Protein AF-A0A9R0JPE9-F1 (afdb_monomer_lite)

Secondary structure (DSSP, 8-state):
----------S-------------S--SEEEESTT--HHHHHHHHHHHHHHHB-TT--STT----BBPPTTSSP-EEEEEEE-TTS-EEEEEEETTT--EEEEEEEETTTTEEEEEE-TTS-HHHHHHS-TT--SGGGEEEPSS-SSHHHHHHHH--GGGS-BSHHHHHHHHHHHTTS---HHHHHHHHHHHIIIIIIHHHBHHHHHHHHHTTTS-BPPPHHHHHHHHHHHHHHHHHHT-BTTEEEEEEEEE-TTS-EEEEEEHHHHGGGBS-BPP--S---SHHHHHHHHHHHHHTTSS-----SHHHHHHHHHT-S-------SS---EEETTEEE-------

Foldseek 3Di:
DDDDDDDDDPPDPVPDPPPPLVDFPPAPEEDALAPDALVSLVVRLLVLLVVFFDCPDDFLPDPAGAGDACPDPPQWHWYWYAADVRWIKIWIAGSQQRQTQWIWAAAPVRPAIAIEGEPPHDPVCLVPHGVRNVDPVSSHYQPFHSDPVGLCVQQPDQLPQFAESVSQNVLSVVPHRDDDDNRSVSSNSSNCCQSHVLVSFWVQSSVQCNVQHVHGGRDAQQSVQCVVCQQVLLVQRRPDDNQFGPPWDFTADRNRDTDTHGGNVVCSNTGNYHHDPDPPPDPCVVVVVVVVVVVVVPPDDDDDDDPVVVVCVVPVDDDDDDDDDPDDDWDDDPPDTDDDDDDDD

pLDDT: mean 79.8, std 25.74, range [25.11, 98.81]

Sequence (345 aa):
MEGKIVEAFVVVALSIMVILDPSLAASDLSLNVASATTATYSKVLTDMRNNLQDPKLKYGNTNIPVMAAPSKTPKYLLVDLKASDGGTITVAFSKTDLYVQGYLDKFNNGKDFRAHFFPDALSDAKKTLFPEAKVAANRIEMKYKSSYGDIEKKAGDRSKLGLGVQPLNKLINKVYGKPLDVKTEAQLMLLVIQMLAEATRFKYIEGMILQKFSTFYNPDPKTIELEKSWQKITKGIKSSIKGVIKPELVLVDDKGKPWKVSKVDQVVPVMGLLKYEGSSSSITSKFYKVLMNVFKVNNGNVKCSSSCEELRIAAGIPELEVAKLEHQKLIQIRGTTITIGRFLY

Organism: Spinacia oleracea (NCBI:txid3562)

Structure (mmCIF, N/CA/C/O backbone):
data_AF-A0A9R0JPE9-F1
#
_entry.id   AF-A0A9R0JPE9-F1
#
loop_
_atom_site.group_PDB
_atom_site.id
_atom_site.type_symbol
_atom_site.label_atom_id
_atom_site.label_alt_id
_atom_site.label_comp_id
_atom_site.label_asym_id
_atom_site.label_entity_id
_atom_site.label_seq_id
_atom_site.pdbx_PDB_ins_code
_atom_site.Cartn_x
_atom_site.Cartn_y
_atom_site.Cartn_z
_atom_site.occupancy
_atom_site.B_iso_or_equiv
_atom_site.auth_seq_id
_atom_site.auth_comp_id
_atom_site.auth_asym_id
_atom_site.auth_atom_id
_atom_site.pdbx_PDB_model_num
ATOM 1 N N . MET A 1 1 ? 14.780 -66.748 -40.529 1.00 39.53 1 MET A N 1
ATOM 2 C CA . MET A 1 1 ? 15.801 -66.363 -39.536 1.00 39.53 1 MET A CA 1
ATOM 3 C C . MET A 1 1 ? 15.740 -64.856 -39.383 1.00 39.53 1 MET A C 1
ATOM 5 O O . MET A 1 1 ? 15.707 -64.203 -40.413 1.00 39.53 1 MET A O 1
ATOM 9 N N . GLU A 1 2 ? 15.683 -64.400 -38.123 1.00 38.62 2 GLU A N 1
ATOM 10 C CA . GLU A 1 2 ? 15.848 -63.012 -37.625 1.00 38.62 2 GLU A CA 1
ATOM 11 C C . GLU A 1 2 ? 14.709 -62.035 -38.009 1.00 38.62 2 GLU A C 1
ATOM 13 O O . GLU A 1 2 ? 14.475 -61.785 -39.179 1.00 38.62 2 GLU A O 1
ATOM 18 N N . GLY A 1 3 ? 13.842 -61.518 -37.118 1.00 38.03 3 GLY A N 1
ATOM 19 C CA . GLY A 1 3 ? 14.020 -61.014 -35.739 1.00 38.03 3 GLY A CA 1
ATOM 20 C C . GLY A 1 3 ? 14.346 -59.509 -35.806 1.00 38.03 3 GLY A C 1
ATOM 21 O O . GLY A 1 3 ? 15.243 -59.155 -36.547 1.00 38.03 3 GLY A O 1
ATOM 22 N N . LYS A 1 4 ? 13.736 -58.526 -35.131 1.00 43.16 4 LYS A N 1
ATOM 23 C CA . LYS A 1 4 ? 12.768 -58.381 -34.033 1.00 43.16 4 LYS A CA 1
ATOM 24 C C . LYS A 1 4 ? 12.225 -56.928 -34.092 1.00 43.16 4 LYS A C 1
ATOM 26 O O . LYS A 1 4 ? 12.980 -56.026 -34.424 1.00 43.16 4 LYS A O 1
ATOM 31 N N . ILE A 1 5 ? 10.953 -56.749 -33.720 1.00 46.66 5 ILE A N 1
ATOM 32 C CA . ILE A 1 5 ? 10.388 -55.735 -32.796 1.00 46.66 5 ILE A CA 1
ATOM 33 C C . ILE A 1 5 ? 10.991 -54.316 -32.835 1.00 46.66 5 ILE A C 1
ATOM 35 O O . ILE A 1 5 ? 12.099 -54.156 -32.342 1.00 46.66 5 ILE A O 1
ATOM 39 N N . VAL A 1 6 ? 10.184 -53.302 -33.197 1.00 39.34 6 VAL A N 1
ATOM 40 C CA . VAL A 1 6 ? 9.893 -52.130 -32.330 1.00 39.34 6 VAL A CA 1
ATOM 41 C C . VAL A 1 6 ? 8.503 -51.567 -32.682 1.00 39.34 6 VAL A C 1
ATOM 43 O O . VAL A 1 6 ? 8.306 -50.961 -33.732 1.00 39.34 6 VAL A O 1
ATOM 46 N N . GLU A 1 7 ? 7.540 -51.786 -31.788 1.00 42.34 7 GLU A N 1
ATOM 47 C CA . GLU A 1 7 ? 6.294 -51.023 -31.687 1.00 42.34 7 GLU A CA 1
ATOM 48 C C . GLU A 1 7 ? 6.536 -49.665 -31.008 1.00 42.34 7 GLU A C 1
ATOM 50 O O . GLU A 1 7 ? 7.425 -49.533 -30.171 1.00 42.34 7 GLU A O 1
ATOM 55 N N . ALA A 1 8 ? 5.622 -48.732 -31.294 1.00 39.59 8 ALA A N 1
ATOM 56 C CA . ALA A 1 8 ? 5.286 -47.536 -30.520 1.00 39.59 8 ALA A CA 1
ATOM 57 C C . ALA A 1 8 ? 6.307 -46.385 -30.518 1.00 39.59 8 ALA A C 1
ATOM 59 O O . ALA A 1 8 ? 7.383 -46.499 -29.961 1.00 39.59 8 ALA A O 1
ATOM 60 N N . PHE A 1 9 ? 5.914 -45.252 -31.115 1.00 36.56 9 PHE A N 1
ATOM 61 C CA . PHE A 1 9 ? 5.973 -43.882 -30.560 1.00 36.56 9 PHE A CA 1
ATOM 62 C C . PHE A 1 9 ? 5.613 -42.878 -31.674 1.00 36.56 9 PHE A C 1
ATOM 64 O O . PHE A 1 9 ? 6.446 -42.124 -32.162 1.00 36.56 9 PHE A O 1
ATOM 71 N N . VAL A 1 10 ? 4.342 -42.856 -32.093 1.00 39.12 10 VAL A N 1
ATOM 72 C CA . VAL A 1 10 ? 3.779 -41.747 -32.895 1.00 39.12 10 VAL A CA 1
ATOM 73 C C . VAL A 1 10 ? 2.587 -41.158 -32.151 1.00 39.12 10 VAL A C 1
ATOM 75 O O . VAL A 1 10 ? 1.472 -41.126 -32.644 1.00 39.12 10 VAL A O 1
ATOM 78 N N . VAL A 1 11 ? 2.826 -40.720 -30.917 1.00 40.53 11 VAL A N 1
ATOM 79 C CA . VAL A 1 11 ? 2.043 -39.680 -30.240 1.00 40.53 11 VAL A CA 1
ATOM 80 C C . VAL A 1 11 ? 3.010 -39.002 -29.276 1.00 40.53 11 VAL A C 1
ATOM 82 O O . VAL A 1 11 ? 3.311 -39.573 -28.242 1.00 40.53 11 VAL A O 1
ATOM 85 N N . VAL A 1 12 ? 3.576 -37.863 -29.679 1.00 37.78 12 VAL A N 1
ATOM 86 C CA . VAL A 1 12 ? 3.972 -36.664 -28.900 1.00 37.78 12 VAL A CA 1
ATOM 87 C C . VAL A 1 12 ? 4.872 -35.851 -29.841 1.00 37.78 12 VAL A C 1
ATOM 89 O O . VAL A 1 12 ? 6.094 -35.866 -29.760 1.00 37.78 12 VAL A O 1
ATOM 92 N N . ALA A 1 13 ? 4.242 -35.159 -30.788 1.00 37.84 13 ALA A N 1
ATOM 93 C CA . ALA A 1 13 ? 4.854 -34.073 -31.553 1.00 37.84 13 ALA A CA 1
ATOM 94 C C . ALA A 1 13 ? 4.030 -32.789 -31.352 1.00 37.84 13 ALA A C 1
ATOM 96 O O . ALA A 1 13 ? 3.666 -32.093 -32.291 1.00 37.84 13 ALA A O 1
ATOM 97 N N . LEU A 1 14 ? 3.709 -32.506 -30.088 1.00 36.19 14 LEU A N 1
ATOM 98 C CA . LEU A 1 14 ? 3.404 -31.163 -29.586 1.00 36.19 14 LEU A CA 1
ATOM 99 C C . LEU A 1 14 ? 4.480 -30.811 -28.555 1.00 36.19 14 LEU A C 1
ATOM 101 O O . LEU A 1 14 ? 4.217 -30.501 -27.395 1.00 36.19 14 LEU A O 1
ATOM 105 N N . SER A 1 15 ? 5.732 -30.959 -28.974 1.00 32.53 15 SER A N 1
ATOM 106 C CA . SER A 1 15 ? 6.901 -30.702 -28.150 1.00 32.53 15 SER A CA 1
ATOM 107 C C . SER A 1 15 ? 7.209 -29.207 -28.197 1.00 32.53 15 SER A C 1
ATOM 109 O O . SER A 1 15 ? 7.875 -28.722 -29.101 1.00 32.53 15 SER A O 1
ATOM 111 N N . ILE A 1 16 ? 6.685 -28.490 -27.203 1.00 43.69 16 ILE A N 1
ATOM 112 C CA . ILE A 1 16 ? 7.405 -27.440 -26.472 1.00 43.69 16 ILE A CA 1
ATOM 113 C C . ILE A 1 16 ? 7.997 -26.323 -27.356 1.00 43.69 16 ILE A C 1
ATOM 115 O O . ILE A 1 16 ? 9.192 -26.252 -27.620 1.00 43.69 16 ILE A O 1
ATOM 119 N N . MET A 1 17 ? 7.144 -25.363 -27.701 1.00 34.19 17 MET A N 1
ATOM 120 C CA . MET A 1 17 ? 7.525 -23.953 -27.867 1.00 34.19 17 MET A CA 1
ATOM 121 C C . MET A 1 17 ? 6.606 -23.089 -26.992 1.00 34.19 17 MET A C 1
ATOM 123 O O . MET A 1 17 ? 6.097 -22.051 -27.397 1.00 34.19 17 MET A O 1
ATOM 127 N N . VAL A 1 18 ? 6.389 -23.518 -25.744 1.00 35.84 18 VAL A N 1
ATOM 128 C CA . VAL A 1 18 ? 6.179 -22.532 -24.685 1.00 35.84 18 VAL A CA 1
ATOM 129 C C . VAL A 1 18 ? 7.579 -22.054 -24.356 1.00 35.84 18 VAL A C 1
ATOM 131 O O . VAL A 1 18 ? 8.328 -22.729 -23.652 1.00 35.84 18 VAL A O 1
ATOM 134 N N . ILE A 1 19 ? 7.953 -20.919 -24.940 1.00 37.94 19 ILE A N 1
ATOM 135 C CA . ILE A 1 19 ? 9.016 -20.088 -24.394 1.00 37.94 19 ILE A CA 1
ATOM 136 C C . ILE A 1 19 ? 8.559 -19.802 -22.965 1.00 37.94 19 ILE A C 1
ATOM 138 O O . ILE A 1 19 ? 7.697 -18.959 -22.727 1.00 37.94 19 ILE A O 1
ATOM 142 N N . LEU A 1 20 ? 9.060 -20.599 -22.022 1.00 37.12 20 LEU A N 1
ATOM 143 C CA . LEU A 1 20 ? 9.088 -20.251 -20.617 1.00 37.12 20 LEU A CA 1
ATOM 144 C C . LEU A 1 20 ? 9.972 -19.014 -20.556 1.00 37.12 20 LEU A C 1
ATOM 146 O O . LEU A 1 20 ? 11.183 -19.091 -20.352 1.00 37.12 20 LEU A O 1
ATOM 150 N N . ASP A 1 21 ? 9.348 -17.860 -20.778 1.00 43.19 21 ASP A N 1
ATOM 151 C CA . ASP A 1 21 ? 9.770 -16.648 -20.114 1.00 43.19 21 ASP A CA 1
ATOM 152 C C . ASP A 1 21 ? 10.036 -17.071 -18.668 1.00 43.19 21 ASP A C 1
ATOM 154 O O . ASP A 1 21 ? 9.127 -17.649 -18.060 1.00 43.19 21 ASP A O 1
ATOM 158 N N . PRO A 1 22 ? 11.257 -16.900 -18.126 1.00 41.97 22 PRO A N 1
ATOM 159 C CA . PRO A 1 22 ? 11.494 -17.185 -16.726 1.00 41.97 22 PRO A CA 1
ATOM 160 C C . PRO A 1 22 ? 10.446 -16.386 -15.965 1.00 41.97 22 PRO A C 1
ATOM 162 O O . PRO A 1 22 ? 10.450 -15.150 -15.989 1.00 41.97 22 PRO A O 1
ATOM 165 N N . SER A 1 23 ? 9.474 -17.107 -15.408 1.00 40.59 23 SER A N 1
ATOM 166 C CA . SER A 1 23 ? 8.421 -16.512 -14.621 1.00 40.59 23 SER A CA 1
ATOM 167 C C . SER A 1 23 ? 9.140 -15.787 -13.500 1.00 40.59 23 SER A C 1
ATOM 169 O O . SER A 1 23 ? 9.948 -16.398 -12.794 1.00 40.59 23 SER A O 1
ATOM 171 N N . LEU A 1 24 ? 8.863 -14.491 -13.364 1.00 49.56 24 LEU A N 1
ATOM 172 C CA . LEU A 1 24 ? 9.047 -13.770 -12.107 1.00 49.56 24 LEU A CA 1
ATOM 173 C C . LEU A 1 24 ? 8.635 -14.719 -10.966 1.00 49.56 24 LEU A C 1
ATOM 175 O O . LEU A 1 24 ? 7.681 -15.479 -11.170 1.00 49.56 24 LEU A O 1
ATOM 179 N N . ALA A 1 25 ? 9.332 -14.719 -9.821 1.00 54.31 25 ALA A N 1
ATOM 180 C CA . ALA A 1 25 ? 8.913 -15.431 -8.610 1.00 54.31 25 ALA A CA 1
ATOM 181 C C . ALA A 1 25 ? 7.393 -15.414 -8.553 1.00 54.31 25 ALA A C 1
ATOM 183 O O . ALA A 1 25 ? 6.834 -14.318 -8.619 1.00 54.31 25 ALA A O 1
ATOM 184 N N . ALA A 1 26 ? 6.763 -16.598 -8.547 1.00 63.34 26 ALA A N 1
ATOM 185 C CA . ALA A 1 26 ? 5.326 -16.726 -8.763 1.00 63.34 26 ALA A CA 1
ATOM 186 C C . ALA A 1 26 ? 4.600 -15.670 -7.925 1.00 63.34 26 ALA A C 1
ATOM 188 O O . ALA A 1 26 ? 4.631 -15.721 -6.693 1.00 63.34 26 ALA A O 1
ATOM 189 N N . SER A 1 27 ? 4.064 -14.653 -8.599 1.00 80.31 27 SER A N 1
ATOM 190 C CA . SER A 1 27 ? 3.423 -13.542 -7.920 1.00 80.31 27 SER A CA 1
ATOM 191 C C . SER A 1 27 ? 2.170 -14.071 -7.242 1.00 80.31 27 SER A C 1
ATOM 193 O O . SER A 1 27 ? 1.448 -14.902 -7.797 1.00 80.31 27 SER A O 1
ATOM 195 N N . ASP A 1 28 ? 1.913 -13.617 -6.017 1.00 89.44 28 ASP A N 1
ATOM 196 C CA . ASP A 1 28 ? 0.723 -14.051 -5.290 1.00 89.44 28 ASP A CA 1
ATOM 197 C C . ASP A 1 28 ? -0.536 -13.485 -5.958 1.00 89.44 28 ASP A C 1
ATOM 199 O O . ASP A 1 28 ? -1.584 -14.127 -5.987 1.00 89.44 28 ASP A O 1
ATOM 203 N N . LEU A 1 29 ? -0.430 -12.257 -6.478 1.00 96.44 29 LEU A N 1
ATOM 204 C CA . LEU A 1 29 ? -1.518 -11.497 -7.079 1.00 96.44 29 LEU A CA 1
ATOM 205 C C . LEU A 1 29 ? -1.039 -10.772 -8.337 1.00 96.44 29 LEU A C 1
ATOM 207 O O . LEU A 1 29 ? 0.135 -10.436 -8.479 1.00 96.44 29 LEU A O 1
ATOM 211 N N . SER A 1 30 ? -1.972 -10.443 -9.228 1.00 96.44 30 SER A N 1
ATOM 212 C CA . SER A 1 30 ? -1.675 -9.642 -10.412 1.00 96.44 30 SER A CA 1
ATOM 213 C C . SER A 1 30 ? -2.804 -8.670 -10.731 1.00 96.44 30 SER A C 1
ATOM 215 O O . SER A 1 30 ? -3.983 -9.015 -10.657 1.00 96.44 30 SER A O 1
ATOM 217 N N . LEU A 1 31 ? -2.423 -7.458 -11.128 1.00 96.25 31 LEU A N 1
ATOM 218 C CA . LEU A 1 31 ? -3.288 -6.464 -11.739 1.00 96.25 31 LEU A CA 1
ATOM 219 C C . LEU A 1 31 ? -2.768 -6.172 -13.147 1.00 96.25 31 LEU A C 1
ATOM 221 O O . LEU A 1 31 ? -1.685 -5.608 -13.321 1.00 96.25 31 LEU A O 1
ATOM 225 N N . ASN A 1 32 ? -3.564 -6.512 -14.160 1.00 95.88 32 ASN A N 1
ATOM 226 C CA . ASN A 1 32 ? -3.340 -5.986 -15.500 1.00 95.88 32 ASN A CA 1
ATOM 227 C C . ASN A 1 32 ? -3.855 -4.548 -15.549 1.00 95.88 32 ASN A C 1
ATOM 229 O O . ASN A 1 32 ? -5.051 -4.326 -15.702 1.00 95.88 32 ASN A O 1
ATOM 233 N N . VAL A 1 33 ? -2.951 -3.587 -15.365 1.00 94.25 33 VAL A N 1
ATOM 234 C CA . VAL A 1 33 ? -3.248 -2.151 -15.314 1.00 94.25 33 VAL A CA 1
ATOM 235 C C . VAL A 1 33 ? -3.788 -1.662 -16.658 1.00 94.25 33 VAL A C 1
ATOM 237 O O . VAL A 1 33 ? -4.681 -0.818 -16.677 1.00 94.25 33 VAL A O 1
ATOM 240 N N . ALA A 1 34 ? -3.306 -2.227 -17.768 1.00 90.19 34 ALA A N 1
ATOM 241 C CA . ALA A 1 34 ? -3.706 -1.837 -19.119 1.00 90.19 34 ALA A CA 1
ATOM 242 C C . ALA A 1 34 ? -5.195 -2.077 -19.401 1.00 90.19 34 ALA A C 1
ATOM 244 O O . ALA A 1 34 ? -5.830 -1.300 -20.108 1.00 90.19 34 ALA A O 1
ATOM 245 N N . SER A 1 35 ? -5.745 -3.156 -18.840 1.00 93.12 35 SER A N 1
ATOM 246 C CA . SER A 1 35 ? -7.138 -3.572 -19.025 1.00 93.12 35 SER A CA 1
ATOM 247 C C . SER A 1 35 ? -7.923 -3.580 -17.713 1.00 93.12 35 SER A C 1
ATOM 249 O O . SER A 1 35 ? -8.941 -4.269 -17.600 1.00 93.12 35 SER A O 1
ATOM 251 N N . ALA A 1 36 ? -7.422 -2.892 -16.685 1.00 94.75 36 ALA A N 1
ATOM 252 C CA . ALA A 1 36 ? -8.045 -2.902 -15.376 1.00 94.75 36 ALA A CA 1
ATOM 253 C C . ALA A 1 36 ? -9.431 -2.253 -15.449 1.00 94.75 36 ALA A C 1
ATOM 255 O O . ALA A 1 36 ? -9.634 -1.216 -16.076 1.00 94.75 36 ALA A O 1
ATOM 256 N N . THR A 1 37 ? -10.378 -2.852 -14.740 1.00 95.94 37 THR A N 1
ATOM 257 C CA . THR A 1 37 ? -11.697 -2.299 -14.433 1.00 95.94 37 THR A CA 1
ATOM 258 C C . THR A 1 37 ? -11.803 -2.034 -12.933 1.00 95.94 37 THR A C 1
ATOM 260 O O . THR A 1 37 ? -10.997 -2.530 -12.137 1.00 95.94 37 THR A O 1
ATOM 263 N N . THR A 1 38 ? -12.832 -1.290 -12.526 1.00 96.69 38 THR A N 1
ATOM 264 C CA . THR A 1 38 ? -13.177 -1.101 -11.109 1.00 96.69 38 THR A CA 1
ATOM 265 C C . THR A 1 38 ? -13.308 -2.444 -10.386 1.00 96.69 38 THR A C 1
ATOM 267 O O . THR A 1 38 ? -12.750 -2.622 -9.306 1.00 96.69 38 THR A O 1
ATOM 270 N N . ALA A 1 39 ? -13.951 -3.426 -11.026 1.00 97.50 39 ALA A N 1
ATOM 271 C CA . ALA A 1 39 ? -14.129 -4.770 -10.489 1.00 97.50 39 ALA A CA 1
ATOM 272 C C . ALA A 1 39 ? -12.796 -5.509 -10.291 1.00 97.50 39 ALA A C 1
ATOM 274 O O . ALA A 1 39 ? -12.552 -6.051 -9.214 1.00 97.50 39 ALA A O 1
ATOM 275 N N . THR A 1 40 ? -11.905 -5.510 -11.290 1.00 97.38 40 THR A N 1
ATOM 276 C CA . THR A 1 40 ? -10.609 -6.203 -11.163 1.00 97.38 40 THR A CA 1
ATOM 277 C C . THR A 1 40 ? -9.710 -5.539 -10.125 1.00 97.38 40 THR A C 1
ATOM 279 O O . THR A 1 40 ? -9.013 -6.233 -9.391 1.00 97.38 40 THR A O 1
ATOM 282 N N . TYR A 1 41 ? -9.747 -4.208 -10.018 1.00 98.12 41 TYR A N 1
ATOM 283 C CA . TYR A 1 41 ? -8.979 -3.481 -9.010 1.00 98.12 41 TYR A CA 1
ATOM 284 C C . TYR A 1 41 ? -9.491 -3.759 -7.590 1.00 98.12 41 TYR A C 1
ATOM 286 O O . TYR A 1 41 ? -8.710 -4.167 -6.729 1.00 98.12 41 TYR A O 1
ATOM 294 N N . SER A 1 42 ? -10.803 -3.652 -7.353 1.00 98.31 42 SER A N 1
ATOM 295 C CA . SER A 1 42 ? -11.407 -4.023 -6.064 1.00 98.31 42 SER A CA 1
ATOM 296 C C . SER A 1 42 ? -11.172 -5.483 -5.698 1.00 98.31 42 SER A C 1
ATOM 298 O O . SER A 1 42 ? -10.977 -5.796 -4.519 1.00 98.31 42 SER A O 1
ATOM 300 N N . LYS A 1 43 ? -11.159 -6.383 -6.688 1.00 98.25 43 LYS A N 1
ATOM 301 C CA . LYS A 1 43 ? -10.807 -7.786 -6.471 1.00 98.25 43 LYS A CA 1
ATOM 302 C C . LYS A 1 43 ? -9.376 -7.916 -5.952 1.00 98.25 43 LYS A C 1
ATOM 304 O O . LYS A 1 43 ? -9.194 -8.530 -4.908 1.00 98.25 43 LYS A O 1
ATOM 309 N N . VAL A 1 44 ? -8.390 -7.282 -6.595 1.00 98.19 44 VAL A N 1
ATOM 310 C CA . VAL A 1 44 ? -6.988 -7.321 -6.134 1.00 98.19 44 VAL A CA 1
ATOM 311 C C . VAL A 1 44 ? -6.860 -6.797 -4.703 1.00 98.19 44 VAL A C 1
ATOM 313 O O . VAL A 1 44 ? -6.262 -7.469 -3.870 1.00 98.19 44 VAL A O 1
ATOM 316 N N . LEU A 1 45 ? -7.476 -5.658 -4.368 1.00 98.62 45 LEU A N 1
ATOM 317 C CA . LEU A 1 45 ? -7.438 -5.131 -2.995 1.00 98.62 45 LEU A CA 1
ATOM 318 C C . LEU A 1 45 ? -8.126 -6.058 -1.983 1.00 98.62 45 LEU A C 1
ATOM 320 O O . LEU A 1 45 ? -7.713 -6.150 -0.829 1.00 98.62 45 LEU A O 1
ATOM 324 N N . THR A 1 46 ? -9.196 -6.743 -2.383 1.00 98.44 46 THR A N 1
ATOM 325 C CA . THR A 1 46 ? -9.879 -7.732 -1.537 1.00 98.44 46 THR A CA 1
ATOM 326 C C . THR A 1 46 ? -8.999 -8.958 -1.315 1.00 98.44 46 THR A C 1
ATOM 328 O O . THR A 1 46 ? -8.840 -9.398 -0.177 1.00 98.44 46 THR A O 1
ATOM 331 N N . ASP A 1 47 ? -8.344 -9.446 -2.365 1.00 98.12 47 ASP A N 1
ATOM 332 C CA . ASP A 1 47 ? -7.405 -10.561 -2.287 1.00 98.12 47 ASP A CA 1
ATOM 333 C C . ASP A 1 47 ? -6.166 -10.197 -1.452 1.00 98.12 47 ASP A C 1
ATOM 335 O O . ASP A 1 47 ? -5.693 -11.028 -0.675 1.00 98.12 47 ASP A O 1
ATOM 339 N N . MET A 1 48 ? -5.692 -8.944 -1.513 1.00 97.75 48 MET A N 1
ATOM 340 C CA . MET A 1 48 ? -4.663 -8.425 -0.604 1.00 97.75 48 MET A CA 1
ATOM 341 C C . MET A 1 48 ? -5.130 -8.507 0.854 1.00 97.75 48 MET A C 1
ATOM 343 O O . MET A 1 48 ? -4.436 -9.096 1.678 1.00 97.75 48 MET A O 1
ATOM 347 N N . ARG A 1 49 ? -6.324 -7.996 1.194 1.00 97.56 49 ARG A N 1
ATOM 348 C CA . ARG A 1 49 ? -6.869 -8.090 2.569 1.00 97.56 49 ARG A CA 1
ATOM 349 C C . ARG A 1 49 ? -6.976 -9.541 3.038 1.00 97.56 49 ARG A C 1
ATOM 351 O O . ARG A 1 49 ? -6.574 -9.847 4.159 1.00 97.56 49 ARG A O 1
ATOM 358 N N . ASN A 1 50 ? -7.452 -10.433 2.172 1.00 95.38 50 ASN A N 1
ATOM 359 C CA . ASN A 1 50 ? -7.592 -11.857 2.472 1.00 95.38 50 ASN A CA 1
ATOM 360 C C . ASN A 1 50 ? -6.243 -12.543 2.723 1.00 95.38 50 ASN A C 1
ATOM 362 O O . ASN A 1 50 ? -6.145 -13.375 3.620 1.00 95.38 50 ASN A O 1
ATOM 366 N N . ASN A 1 51 ? -5.201 -12.160 1.983 1.00 93.62 51 ASN A N 1
ATOM 367 C CA . ASN A 1 51 ? -3.841 -12.676 2.160 1.00 93.62 51 ASN A CA 1
ATOM 368 C C . ASN A 1 51 ? -3.144 -12.170 3.430 1.00 93.62 51 ASN A C 1
ATOM 370 O O . ASN A 1 51 ? -2.160 -12.771 3.867 1.00 93.62 51 ASN A O 1
ATOM 374 N N . LEU A 1 52 ? -3.601 -11.042 3.979 1.00 93.56 52 LEU A N 1
ATOM 375 C CA . LEU A 1 52 ? -2.971 -10.369 5.117 1.00 93.56 52 LEU A CA 1
ATOM 376 C C . LEU A 1 52 ? -3.685 -10.649 6.438 1.00 93.56 52 LEU A C 1
ATOM 378 O O . LEU A 1 52 ? -3.070 -10.518 7.495 1.00 93.56 52 LEU A O 1
ATOM 382 N N . GLN A 1 53 ? -4.976 -10.981 6.401 1.00 93.62 53 GLN A N 1
ATOM 383 C CA . GLN A 1 53 ? -5.780 -11.110 7.609 1.00 93.62 53 GLN A CA 1
ATOM 384 C C . GLN A 1 53 ? -5.474 -12.379 8.410 1.00 93.62 53 GLN A C 1
ATOM 386 O O . GLN A 1 53 ? -5.187 -13.443 7.863 1.00 93.62 53 GLN A O 1
ATOM 391 N N . ASP A 1 54 ? -5.644 -12.290 9.726 1.00 92.06 54 ASP A N 1
ATOM 392 C CA . ASP A 1 54 ? -5.912 -13.453 10.562 1.00 92.06 54 ASP A CA 1
ATOM 393 C C . ASP A 1 54 ? -7.429 -13.576 10.767 1.00 92.06 54 ASP A C 1
ATOM 395 O O . ASP A 1 54 ? -8.024 -12.709 11.412 1.00 92.06 54 ASP A O 1
ATOM 399 N N . PRO A 1 55 ? -8.082 -14.638 10.258 1.00 89.50 55 PRO A N 1
ATOM 400 C CA . PRO A 1 55 ? -9.536 -14.770 10.336 1.00 89.50 55 PRO A CA 1
ATOM 401 C C . PRO A 1 55 ? -10.056 -14.874 11.778 1.00 89.50 55 PRO A C 1
ATOM 403 O O . PRO A 1 55 ? -11.230 -14.592 12.023 1.00 89.50 55 PRO A O 1
ATOM 406 N N . LYS A 1 56 ? -9.199 -15.256 12.738 1.00 90.94 56 LYS A N 1
ATOM 407 C CA . LYS A 1 56 ? -9.555 -15.394 14.157 1.00 90.94 56 LYS A CA 1
ATOM 408 C C . LYS A 1 56 ? -9.358 -14.100 14.946 1.00 90.94 56 LYS A C 1
ATOM 410 O O . LYS A 1 56 ? -9.890 -13.977 16.047 1.00 90.94 56 LYS A O 1
ATOM 415 N N . LEU A 1 57 ? -8.589 -13.146 14.421 1.00 91.88 57 LEU A N 1
ATOM 416 C CA . LEU A 1 57 ? -8.286 -11.904 15.121 1.00 91.88 57 LEU A CA 1
ATOM 417 C C . LEU A 1 57 ? -9.334 -10.839 14.795 1.00 91.88 57 LEU A C 1
ATOM 419 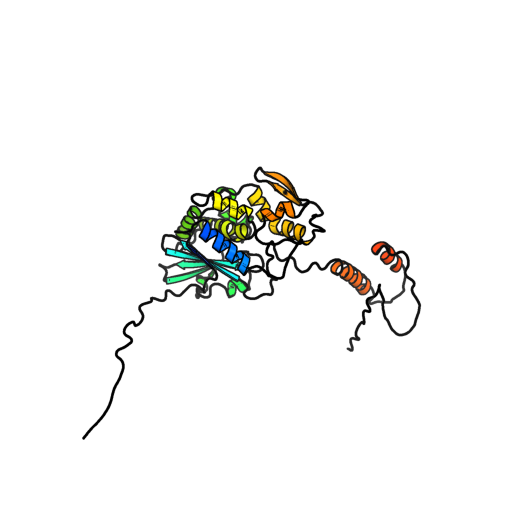O O . LEU A 1 57 ? -9.582 -10.513 13.636 1.00 91.88 57 LEU A O 1
ATOM 423 N N . LYS A 1 58 ? -9.941 -10.275 15.839 1.00 93.25 58 LYS A N 1
ATOM 424 C CA . LYS A 1 58 ? -10.968 -9.233 15.737 1.00 93.25 58 LYS A CA 1
ATOM 425 C C . LYS A 1 58 ? -10.709 -8.146 16.767 1.00 93.25 58 LYS A C 1
ATOM 427 O O . LYS A 1 58 ? -10.329 -8.443 17.898 1.00 93.25 58 LYS A O 1
ATOM 432 N N . TYR A 1 59 ? -10.949 -6.893 16.387 1.00 95.06 59 TYR A N 1
ATOM 433 C CA . TYR A 1 59 ? -10.826 -5.727 17.264 1.00 95.06 59 TYR A CA 1
ATOM 434 C C . TYR A 1 59 ? -12.143 -4.952 17.336 1.00 95.06 59 TYR A C 1
ATOM 436 O O . TYR A 1 59 ? -12.867 -4.847 16.344 1.00 95.06 59 TYR A O 1
ATOM 444 N N . GLY A 1 60 ? -12.445 -4.413 18.523 1.00 91.25 60 GLY A N 1
ATOM 445 C CA . GLY A 1 60 ? -13.581 -3.513 18.755 1.00 91.25 60 GLY A CA 1
ATOM 446 C C . GLY A 1 60 ? -14.960 -4.101 18.440 1.00 91.25 60 GLY A C 1
ATOM 447 O O . GLY A 1 60 ? -15.878 -3.339 18.164 1.00 91.25 60 GLY A O 1
ATOM 448 N N . ASN A 1 61 ? -15.096 -5.435 18.432 1.00 89.31 61 ASN A N 1
ATOM 449 C CA . ASN A 1 61 ? -16.296 -6.146 17.971 1.00 89.31 61 ASN A CA 1
ATOM 450 C C . ASN A 1 61 ? -16.728 -5.756 16.539 1.00 89.31 61 ASN A C 1
ATOM 452 O O . ASN A 1 61 ? -17.913 -5.641 16.240 1.00 89.31 61 ASN A O 1
ATOM 456 N N . THR A 1 62 ? -15.753 -5.502 15.660 1.00 94.25 62 THR A N 1
ATOM 457 C CA . THR A 1 62 ? -15.992 -5.152 14.254 1.00 94.25 62 THR A CA 1
ATOM 458 C C . THR A 1 62 ? -15.754 -6.340 13.328 1.00 94.25 62 THR A C 1
ATOM 460 O O . THR A 1 62 ? -15.005 -7.265 13.648 1.00 94.25 62 THR A O 1
ATOM 463 N N . ASN A 1 63 ? -16.330 -6.267 12.128 1.00 94.69 63 ASN A N 1
ATOM 464 C CA . ASN A 1 63 ? -16.047 -7.210 11.047 1.00 94.69 63 ASN A CA 1
ATOM 465 C C . ASN A 1 63 ? -14.828 -6.818 10.199 1.00 94.69 63 ASN A C 1
ATOM 467 O O . ASN A 1 63 ? -14.530 -7.511 9.229 1.00 94.69 63 ASN A O 1
ATOM 471 N N . ILE A 1 64 ? -14.112 -5.745 10.554 1.00 97.62 64 ILE A N 1
ATOM 472 C CA . ILE A 1 64 ? -12.936 -5.313 9.796 1.00 97.62 64 ILE A CA 1
ATOM 473 C C . ILE A 1 64 ? -11.837 -6.378 9.956 1.00 97.62 64 ILE A C 1
ATOM 475 O O . ILE A 1 64 ? -11.516 -6.752 11.091 1.00 97.62 64 ILE A O 1
ATOM 479 N N . PRO A 1 65 ? -11.248 -6.873 8.855 1.00 96.88 65 PRO A N 1
ATOM 480 C CA . PRO A 1 65 ? -10.091 -7.756 8.907 1.00 96.88 65 PRO A CA 1
ATOM 481 C C . PRO A 1 65 ? -8.939 -7.155 9.720 1.00 96.88 65 PRO A C 1
ATOM 483 O O . PRO A 1 65 ? -8.669 -5.956 9.628 1.00 96.88 65 PRO A O 1
ATOM 486 N N . VAL A 1 66 ? -8.228 -7.983 10.485 1.00 96.44 66 VAL A N 1
ATOM 487 C CA . VAL A 1 66 ? -7.015 -7.583 11.215 1.00 96.44 66 VAL A CA 1
ATOM 488 C C . VAL A 1 66 ? -5.833 -8.348 10.647 1.00 96.44 66 VAL A C 1
ATOM 490 O O . VAL A 1 66 ? -5.928 -9.558 10.460 1.00 96.44 66 VAL A O 1
ATOM 493 N N . MET A 1 67 ? -4.725 -7.655 10.388 1.00 94.56 67 MET A N 1
ATOM 494 C CA . MET A 1 67 ? -3.498 -8.287 9.911 1.00 94.56 67 MET A CA 1
ATOM 495 C C . MET A 1 67 ? -3.017 -9.380 10.864 1.00 94.56 67 MET A C 1
ATOM 497 O O . MET A 1 67 ? -3.130 -9.264 12.089 1.00 94.56 67 MET A O 1
ATOM 501 N N . ALA A 1 68 ? -2.455 -10.434 10.287 1.00 91.38 68 ALA A N 1
ATOM 502 C CA . ALA A 1 68 ? -1.835 -11.504 11.037 1.00 91.38 68 ALA A CA 1
ATOM 503 C C . ALA A 1 68 ? -0.589 -11.041 11.804 1.00 91.38 68 ALA A C 1
ATOM 505 O O . ALA A 1 68 ? 0.055 -10.045 11.473 1.00 91.38 68 ALA A O 1
ATOM 506 N N . ALA A 1 69 ? -0.243 -11.795 12.848 1.00 88.00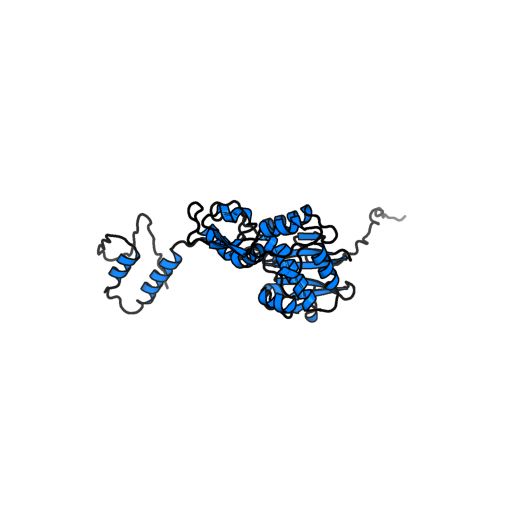 69 ALA A N 1
ATOM 507 C CA . ALA A 1 69 ? 0.973 -11.550 13.607 1.00 88.00 69 ALA A CA 1
ATOM 508 C C . ALA A 1 69 ? 2.231 -11.698 12.714 1.00 88.00 69 ALA A C 1
ATOM 510 O O . ALA A 1 69 ? 2.267 -12.605 11.877 1.00 88.00 69 ALA A O 1
ATOM 511 N N . PRO A 1 70 ? 3.291 -10.895 12.945 1.00 78.81 70 PRO A N 1
ATOM 512 C CA . PRO A 1 70 ? 4.512 -10.881 12.124 1.00 78.81 70 PRO A CA 1
ATOM 513 C C . PRO A 1 70 ? 5.240 -12.230 11.996 1.00 78.81 70 PRO A C 1
ATOM 515 O O . PRO A 1 70 ? 6.056 -12.418 11.101 1.00 78.81 70 PRO A O 1
ATOM 518 N N . SER A 1 71 ? 4.990 -13.164 12.917 1.00 69.75 71 SER A N 1
ATOM 519 C CA . SER A 1 71 ? 5.653 -14.469 12.978 1.00 69.75 71 SER A CA 1
ATOM 520 C C . SER A 1 71 ? 5.123 -15.496 11.972 1.00 69.75 71 SER A C 1
ATOM 522 O O . SER A 1 71 ? 5.678 -16.591 11.896 1.00 69.75 71 SER A O 1
ATOM 524 N N . LYS A 1 72 ? 4.066 -15.185 11.208 1.00 62.75 72 LYS A N 1
ATOM 525 C CA . LYS A 1 72 ? 3.521 -16.112 10.209 1.00 62.75 72 LYS A CA 1
ATOM 526 C C . LYS A 1 72 ? 4.305 -16.041 8.896 1.00 62.75 72 LYS A C 1
ATOM 528 O O . LYS A 1 72 ? 4.510 -14.969 8.335 1.00 62.75 72 LYS A O 1
ATOM 533 N N . THR A 1 73 ? 4.721 -17.200 8.396 1.00 64.75 73 THR A N 1
ATOM 534 C CA . THR A 1 73 ? 5.213 -17.380 7.026 1.00 64.75 73 THR A CA 1
ATOM 535 C C . THR A 1 73 ? 4.028 -17.532 6.057 1.00 64.75 73 THR A C 1
ATOM 537 O O . THR A 1 73 ? 2.997 -18.078 6.455 1.00 64.75 73 THR A O 1
ATOM 540 N N . PRO A 1 74 ? 4.140 -17.083 4.790 1.00 70.62 74 PRO A N 1
ATOM 541 C CA . PRO A 1 74 ? 5.243 -16.322 4.186 1.00 70.62 74 PRO A CA 1
ATOM 542 C C . PRO A 1 74 ? 5.285 -14.852 4.646 1.00 70.62 74 PRO A C 1
ATOM 544 O O . PRO A 1 74 ? 4.270 -14.280 5.024 1.00 70.62 74 PRO A O 1
ATOM 547 N N . LYS A 1 75 ? 6.471 -14.230 4.603 1.00 87.94 75 LYS A N 1
ATOM 548 C CA . LYS A 1 75 ? 6.710 -12.862 5.113 1.00 87.94 75 LYS A CA 1
ATOM 549 C C . LYS A 1 75 ? 6.299 -11.746 4.154 1.00 87.94 75 LYS A C 1
ATOM 551 O O . LYS A 1 75 ? 6.087 -10.613 4.588 1.00 87.94 75 LYS A O 1
ATOM 556 N N . TYR A 1 76 ? 6.220 -12.057 2.865 1.00 93.06 76 TYR A N 1
ATOM 557 C CA . TYR A 1 76 ? 6.011 -11.083 1.802 1.00 93.06 76 TYR A CA 1
ATOM 558 C C . TYR A 1 76 ? 4.817 -11.471 0.938 1.00 93.06 76 TYR A C 1
ATOM 560 O O . TYR A 1 76 ? 4.455 -12.643 0.860 1.00 93.06 76 TYR A O 1
ATOM 568 N N . LEU A 1 77 ? 4.193 -10.457 0.350 1.00 94.94 77 LEU A N 1
ATOM 569 C CA . LEU A 1 77 ? 3.165 -10.556 -0.673 1.00 94.94 77 LEU A CA 1
ATOM 570 C C . LEU A 1 77 ? 3.726 -9.921 -1.948 1.00 94.94 77 LEU A C 1
ATOM 572 O O . LEU A 1 77 ? 4.109 -8.750 -1.917 1.00 94.94 77 LEU A O 1
ATOM 576 N N . LEU A 1 78 ? 3.782 -10.675 -3.039 1.00 97.31 78 LEU A N 1
ATOM 577 C CA . LEU A 1 78 ? 4.225 -10.207 -4.348 1.00 97.31 78 LEU A CA 1
ATOM 578 C C . LEU A 1 78 ? 3.019 -9.872 -5.226 1.00 97.31 78 LEU A C 1
ATOM 580 O O . LEU A 1 78 ? 2.111 -10.687 -5.385 1.00 97.31 78 LEU A O 1
ATOM 584 N N . VAL A 1 79 ? 3.018 -8.675 -5.810 1.00 98.06 79 VAL A N 1
ATOM 585 C CA . VAL A 1 79 ? 1.948 -8.212 -6.701 1.00 98.06 79 VAL A CA 1
ATOM 586 C C . VAL A 1 79 ? 2.534 -7.788 -8.039 1.00 98.06 79 VAL A C 1
ATOM 588 O O . VAL A 1 79 ? 3.320 -6.842 -8.098 1.00 98.06 79 VAL A O 1
ATOM 591 N N . ASP A 1 80 ? 2.113 -8.448 -9.113 1.00 97.75 80 ASP A N 1
ATOM 592 C CA . ASP A 1 80 ? 2.471 -8.059 -10.475 1.00 97.75 80 ASP A CA 1
ATOM 593 C C . ASP A 1 80 ? 1.583 -6.930 -10.982 1.00 97.75 80 ASP A C 1
ATOM 595 O O . ASP A 1 80 ? 0.356 -7.050 -11.018 1.00 97.75 80 ASP A O 1
ATOM 599 N N . LEU A 1 81 ? 2.215 -5.872 -11.474 1.00 97.88 81 LEU A N 1
ATOM 600 C CA . LEU A 1 81 ? 1.582 -4.769 -12.179 1.00 97.88 81 LEU A CA 1
ATOM 601 C C . LEU A 1 81 ? 1.960 -4.841 -13.656 1.00 97.88 81 LEU A C 1
ATOM 603 O O . LEU A 1 81 ? 3.102 -4.555 -14.019 1.00 97.88 81 LEU A O 1
ATOM 607 N N . LYS A 1 82 ? 1.004 -5.237 -14.500 1.00 95.81 82 LYS A N 1
ATOM 608 C CA . LYS A 1 82 ? 1.216 -5.431 -15.942 1.00 95.81 82 LYS A CA 1
ATOM 609 C C . LYS A 1 82 ? 0.691 -4.224 -16.709 1.00 95.81 82 LYS A C 1
ATOM 611 O O . LYS A 1 82 ? -0.489 -3.897 -16.597 1.00 95.81 82 LYS A O 1
ATOM 616 N N . ALA A 1 83 ? 1.562 -3.557 -17.450 1.00 93.44 83 ALA A N 1
ATOM 617 C CA . ALA A 1 83 ? 1.238 -2.377 -18.236 1.00 93.44 83 ALA A CA 1
ATOM 618 C C . ALA A 1 83 ? 1.013 -2.706 -19.718 1.00 93.44 83 ALA A C 1
ATOM 620 O O . ALA A 1 83 ? 1.286 -3.813 -20.181 1.00 93.44 83 ALA A O 1
ATOM 621 N N . SER A 1 84 ? 0.493 -1.727 -20.460 1.00 87.31 84 SER A N 1
ATOM 622 C CA . SER A 1 84 ? 0.037 -1.883 -21.849 1.00 87.31 84 SER A CA 1
ATOM 623 C C . SER A 1 84 ? 1.134 -2.303 -22.818 1.00 87.31 84 SER A C 1
ATOM 625 O O . SER A 1 84 ? 0.861 -3.020 -23.773 1.00 87.31 84 SER A O 1
ATOM 627 N N . ASP A 1 85 ? 2.374 -1.893 -22.556 1.00 84.12 85 ASP A N 1
ATOM 628 C CA . ASP A 1 85 ? 3.491 -2.069 -23.488 1.00 84.12 85 ASP A CA 1
ATOM 629 C C . ASP A 1 85 ? 4.234 -3.395 -23.218 1.00 84.12 85 ASP A C 1
ATOM 631 O O . ASP A 1 85 ? 5.392 -3.564 -23.590 1.00 84.12 85 ASP A O 1
ATOM 635 N N . GLY A 1 86 ? 3.587 -4.325 -22.503 1.00 80.50 86 GLY A N 1
ATOM 636 C CA . GLY A 1 86 ? 4.146 -5.616 -22.084 1.00 80.50 86 GLY A CA 1
ATOM 637 C C . GLY A 1 86 ? 5.021 -5.555 -20.826 1.00 80.50 86 GLY A C 1
ATOM 638 O O . GLY A 1 86 ? 5.432 -6.593 -20.308 1.00 80.50 86 GLY A O 1
ATOM 639 N N . GLY A 1 87 ? 5.285 -4.356 -20.295 1.00 88.38 87 GLY A N 1
ATOM 640 C CA . GLY A 1 87 ? 6.084 -4.171 -19.087 1.00 88.38 87 GLY A CA 1
ATOM 641 C C . GLY A 1 87 ? 5.399 -4.722 -17.838 1.00 88.38 87 GLY A C 1
ATOM 642 O O . GLY A 1 87 ? 4.228 -4.441 -17.592 1.00 88.38 87 GLY A O 1
ATOM 643 N N . THR A 1 88 ? 6.131 -5.486 -17.027 1.00 94.88 88 THR A N 1
ATOM 644 C CA . THR A 1 88 ? 5.649 -5.993 -15.733 1.00 94.88 88 THR A CA 1
ATOM 645 C C . THR A 1 88 ? 6.595 -5.566 -14.625 1.00 94.88 88 THR A C 1
ATOM 647 O O . THR A 1 88 ? 7.799 -5.808 -14.711 1.00 94.88 88 THR A O 1
ATOM 650 N N . ILE A 1 89 ? 6.039 -4.949 -13.585 1.00 97.00 89 ILE A N 1
ATOM 651 C CA . ILE A 1 89 ? 6.749 -4.651 -12.342 1.00 97.00 89 ILE A CA 1
ATOM 652 C C . ILE A 1 89 ? 6.147 -5.505 -11.230 1.00 97.00 89 ILE A C 1
ATOM 654 O O . ILE A 1 89 ? 4.950 -5.408 -10.964 1.00 97.00 89 ILE A O 1
ATOM 658 N N . THR A 1 90 ? 6.969 -6.314 -10.565 1.00 98.25 90 THR A N 1
ATOM 659 C CA . THR A 1 90 ? 6.549 -7.088 -9.387 1.00 98.25 90 THR A CA 1
ATOM 660 C C . THR A 1 90 ? 6.915 -6.321 -8.131 1.00 98.25 90 THR A C 1
ATOM 662 O O . THR A 1 90 ? 8.089 -6.061 -7.882 1.00 98.25 90 THR A O 1
ATOM 665 N N . VAL A 1 91 ? 5.927 -5.962 -7.319 1.00 98.56 91 VAL A N 1
ATOM 666 C CA . VAL A 1 91 ? 6.126 -5.197 -6.083 1.00 98.56 91 VAL A CA 1
ATOM 667 C C . VAL A 1 91 ? 6.023 -6.131 -4.886 1.00 98.56 91 VAL A C 1
ATOM 669 O O . VAL A 1 91 ? 5.070 -6.901 -4.781 1.00 98.56 91 VAL A O 1
ATOM 672 N N . ALA A 1 92 ? 6.979 -6.042 -3.962 1.00 98.00 92 ALA A N 1
ATOM 673 C CA . ALA A 1 92 ? 6.965 -6.820 -2.732 1.00 98.00 92 ALA A CA 1
ATOM 674 C C . ALA A 1 92 ? 6.476 -5.986 -1.547 1.00 98.00 92 ALA A C 1
ATOM 676 O O . ALA A 1 92 ? 7.076 -4.967 -1.199 1.00 98.00 92 ALA A O 1
ATOM 677 N N . PHE A 1 93 ? 5.435 -6.468 -0.877 1.00 97.31 93 PHE A N 1
ATOM 678 C CA . PHE A 1 93 ? 4.903 -5.899 0.355 1.00 97.31 93 PHE A CA 1
ATOM 679 C C . PHE A 1 93 ? 5.220 -6.804 1.542 1.00 97.31 93 PHE A C 1
ATOM 681 O O . PHE A 1 93 ? 5.087 -8.022 1.461 1.00 97.31 93 PHE A O 1
ATOM 688 N N . SER A 1 94 ? 5.585 -6.222 2.678 1.00 93.75 94 SER A N 1
ATOM 689 C CA . SER A 1 94 ? 5.672 -6.943 3.950 1.00 93.75 94 SER A CA 1
ATOM 690 C C . SER A 1 94 ? 4.271 -7.344 4.422 1.00 93.75 94 SER A C 1
ATOM 692 O O . SER A 1 94 ? 3.390 -6.497 4.557 1.00 93.75 94 SER A O 1
ATOM 694 N N . LYS A 1 95 ? 4.047 -8.625 4.740 1.00 92.19 95 LYS A N 1
ATOM 695 C CA . LYS A 1 95 ? 2.772 -9.089 5.324 1.00 92.19 95 LYS A CA 1
ATOM 696 C C . LYS A 1 95 ? 2.582 -8.645 6.783 1.00 92.19 95 LYS A C 1
ATOM 698 O O . LYS A 1 95 ? 1.511 -8.848 7.340 1.00 92.19 95 LYS A O 1
ATOM 703 N N . THR A 1 96 ? 3.587 -8.004 7.389 1.00 87.12 96 THR A N 1
ATOM 704 C CA . THR A 1 96 ? 3.533 -7.500 8.773 1.00 87.12 96 THR A CA 1
ATOM 705 C C . THR A 1 96 ? 2.858 -6.131 8.884 1.00 87.12 96 THR A C 1
ATOM 707 O O . THR A 1 96 ? 2.138 -5.857 9.843 1.00 87.12 96 THR A O 1
ATOM 710 N N . ASP A 1 97 ? 3.090 -5.252 7.916 1.00 89.44 97 ASP A N 1
ATOM 711 C CA . ASP A 1 97 ? 2.657 -3.849 7.954 1.00 89.44 97 ASP A CA 1
ATOM 712 C C . ASP A 1 97 ? 2.190 -3.312 6.595 1.00 89.44 97 ASP A C 1
ATOM 714 O O . ASP A 1 97 ? 1.739 -2.167 6.505 1.00 89.44 97 ASP A O 1
ATOM 718 N N . LEU A 1 98 ? 2.236 -4.142 5.550 1.00 94.62 98 LEU A N 1
ATOM 719 C CA . LEU A 1 98 ? 1.920 -3.796 4.168 1.00 94.62 98 LEU A CA 1
ATOM 720 C C . LEU A 1 98 ? 2.878 -2.751 3.575 1.00 94.62 98 LEU A C 1
ATOM 722 O O . LEU A 1 98 ? 2.512 -2.023 2.657 1.00 94.62 98 LEU A O 1
ATOM 726 N N . TYR A 1 99 ? 4.098 -2.631 4.110 1.00 95.12 99 TYR A N 1
ATOM 727 C CA . TYR A 1 99 ? 5.088 -1.681 3.599 1.00 95.12 99 TYR A CA 1
ATOM 728 C C . TYR A 1 99 ? 5.817 -2.284 2.402 1.00 95.12 99 TYR A C 1
ATOM 730 O O . TYR A 1 99 ? 6.224 -3.451 2.435 1.00 95.12 99 TYR A O 1
ATOM 738 N N . VAL A 1 100 ? 6.003 -1.483 1.352 1.00 98.00 100 VAL A N 1
ATOM 739 C CA . VAL A 1 100 ? 6.758 -1.889 0.164 1.00 98.00 100 VAL A CA 1
ATOM 740 C C . VAL A 1 100 ? 8.228 -2.058 0.537 1.00 98.00 100 VAL A C 1
ATOM 742 O O . VAL A 1 100 ? 8.836 -1.164 1.116 1.00 98.00 100 VAL A O 1
ATOM 745 N N . GLN A 1 101 ? 8.794 -3.213 0.207 1.00 97.81 101 GLN A N 1
ATOM 746 C CA . GLN A 1 101 ? 10.207 -3.526 0.434 1.00 97.81 101 GLN A CA 1
ATOM 747 C C . GLN A 1 101 ? 11.061 -3.216 -0.800 1.00 97.81 101 GLN A C 1
ATOM 749 O O . GLN A 1 101 ? 12.241 -2.889 -0.691 1.00 97.81 101 GLN A O 1
ATOM 754 N N . GLY A 1 102 ? 10.459 -3.310 -1.981 1.00 98.00 102 GLY A N 1
ATOM 755 C CA . GLY A 1 102 ? 11.126 -3.096 -3.253 1.00 98.00 102 GLY A CA 1
ATOM 756 C C . GLY A 1 102 ? 10.274 -3.569 -4.422 1.00 98.00 102 GLY A C 1
ATOM 757 O O . GLY A 1 102 ? 9.151 -4.051 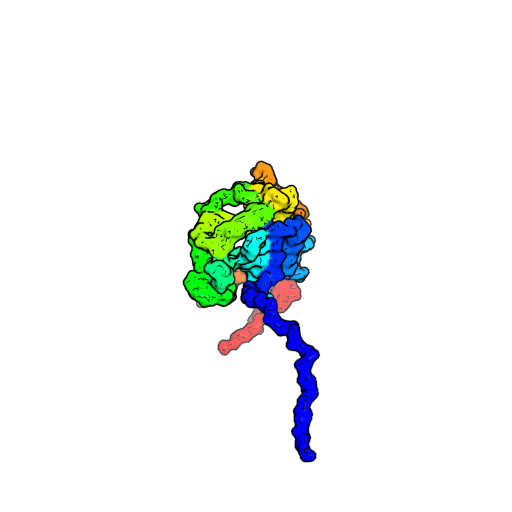-4.231 1.00 98.00 102 GLY A O 1
ATOM 758 N N . TYR A 1 103 ? 10.828 -3.458 -5.623 1.00 98.56 103 TYR A N 1
ATOM 759 C CA . TYR A 1 103 ? 10.219 -3.982 -6.838 1.00 98.56 103 TYR A CA 1
ATOM 760 C C . TYR A 1 103 ? 11.246 -4.661 -7.749 1.00 98.56 103 TYR A C 1
ATOM 762 O O . TYR A 1 103 ? 12.450 -4.431 -7.635 1.00 98.56 103 TYR A O 1
ATOM 770 N N . LEU A 1 104 ? 10.751 -5.494 -8.657 1.00 98.25 104 LEU A N 1
ATOM 771 C CA . LEU A 1 104 ? 11.514 -6.186 -9.688 1.00 98.25 104 LEU A CA 1
ATOM 772 C C . LEU A 1 104 ? 11.025 -5.743 -11.064 1.00 98.25 104 LEU A C 1
ATOM 774 O O . LEU A 1 104 ? 9.819 -5.714 -11.313 1.00 98.25 104 LEU A O 1
ATOM 778 N N . ASP A 1 105 ? 11.961 -5.424 -11.951 1.00 96.88 105 ASP A N 1
ATOM 779 C CA . ASP A 1 105 ? 11.711 -5.199 -13.371 1.00 96.88 105 ASP A CA 1
ATOM 780 C C . ASP A 1 105 ? 12.655 -6.044 -14.241 1.00 96.88 105 ASP A C 1
ATOM 782 O O . ASP A 1 105 ? 13.589 -6.683 -13.744 1.00 96.88 105 ASP A O 1
ATOM 786 N N . LYS A 1 106 ? 12.401 -6.070 -15.553 1.00 94.19 106 LYS A N 1
ATOM 787 C CA . LYS A 1 106 ? 13.355 -6.597 -16.536 1.00 94.19 106 LYS A CA 1
ATOM 788 C C . LYS A 1 106 ? 13.975 -5.439 -17.311 1.00 94.19 106 LYS A C 1
ATOM 790 O O . LYS A 1 106 ? 13.280 -4.491 -17.658 1.00 94.19 106 LYS A O 1
ATOM 795 N N . PHE A 1 107 ? 15.257 -5.545 -17.636 1.00 93.31 107 PHE A N 1
ATOM 796 C CA . PHE A 1 107 ? 16.006 -4.583 -18.446 1.00 93.31 107 PHE A CA 1
ATOM 797 C C . PHE A 1 107 ? 16.828 -5.303 -19.528 1.00 93.31 107 PHE A C 1
ATOM 799 O O . PHE A 1 107 ? 16.655 -6.506 -19.737 1.00 93.31 107 PHE A O 1
ATOM 806 N N . ASN A 1 108 ? 17.647 -4.565 -20.288 1.00 89.81 108 ASN A N 1
ATOM 807 C CA . ASN A 1 108 ? 18.407 -5.099 -21.428 1.00 89.81 108 ASN A CA 1
ATOM 808 C C . ASN A 1 108 ? 17.515 -5.858 -22.429 1.00 89.81 108 ASN A C 1
ATOM 810 O O . ASN A 1 108 ? 17.777 -7.007 -22.785 1.00 89.81 108 ASN A O 1
ATOM 814 N N . ASN A 1 109 ? 16.428 -5.211 -22.864 1.00 84.75 109 ASN A N 1
ATOM 815 C CA . ASN A 1 109 ? 15.418 -5.784 -23.764 1.00 84.75 109 ASN A CA 1
ATOM 816 C C . ASN A 1 109 ? 14.774 -7.073 -23.221 1.00 84.75 109 ASN A C 1
ATOM 818 O O . ASN A 1 109 ? 14.543 -8.020 -23.968 1.00 84.75 109 ASN A O 1
ATOM 822 N N . GLY A 1 110 ? 14.504 -7.118 -21.914 1.00 86.00 110 GLY A N 1
ATOM 823 C CA . GLY A 1 110 ? 13.788 -8.227 -21.279 1.00 86.00 110 GLY A CA 1
ATOM 824 C C . GLY A 1 110 ? 14.656 -9.438 -20.925 1.00 86.00 110 GLY A C 1
ATOM 825 O O . GLY A 1 110 ? 14.115 -10.448 -20.479 1.00 86.00 110 GLY A O 1
ATOM 826 N N . LYS A 1 111 ? 15.978 -9.355 -21.116 1.00 88.81 111 LYS A N 1
ATOM 827 C CA . LYS A 1 111 ? 16.905 -10.475 -20.893 1.00 88.81 111 LYS A CA 1
ATOM 828 C C . LYS A 1 111 ? 17.324 -10.629 -19.436 1.00 88.81 111 LYS A C 1
ATOM 830 O O . LYS A 1 111 ? 17.494 -11.751 -18.971 1.00 88.81 111 LYS A O 1
ATOM 835 N N . ASP A 1 112 ? 17.465 -9.511 -18.728 1.00 93.94 112 ASP A N 1
ATOM 836 C CA . ASP A 1 112 ? 18.005 -9.483 -17.373 1.00 93.94 112 ASP A CA 1
ATOM 837 C C . ASP A 1 112 ? 16.980 -8.947 -16.378 1.00 93.94 112 ASP A C 1
ATOM 839 O O . ASP A 1 112 ? 16.221 -8.026 -16.682 1.00 93.94 112 ASP A O 1
ATOM 843 N N . PHE A 1 113 ? 16.992 -9.485 -15.160 1.00 95.88 113 PHE A N 1
ATOM 844 C CA . PHE A 1 113 ? 16.192 -8.979 -14.047 1.00 95.88 113 PHE A CA 1
ATOM 845 C C . PHE A 1 113 ? 16.978 -7.977 -13.213 1.00 95.88 113 PHE A C 1
ATOM 847 O O . PHE A 1 113 ? 18.177 -8.156 -12.975 1.00 95.88 113 PHE A O 1
ATOM 854 N N . ARG A 1 114 ? 16.274 -6.956 -12.727 1.00 97.19 114 ARG A N 1
ATOM 855 C CA . ARG A 1 114 ? 16.808 -5.898 -11.876 1.00 97.19 114 ARG A CA 1
ATOM 856 C C . ARG A 1 114 ? 15.870 -5.655 -10.703 1.00 97.19 114 ARG A C 1
ATOM 858 O O . ARG A 1 114 ? 14.688 -5.376 -10.878 1.00 97.19 114 ARG A O 1
ATOM 865 N N . ALA A 1 115 ? 16.407 -5.814 -9.503 1.00 98.00 115 ALA A N 1
ATOM 866 C CA . ALA A 1 115 ? 15.691 -5.614 -8.256 1.00 98.00 115 ALA A CA 1
ATOM 867 C C . ALA A 1 115 ? 16.065 -4.257 -7.669 1.00 98.00 115 ALA A C 1
ATOM 869 O O . ALA A 1 115 ? 17.245 -3.920 -7.613 1.00 98.00 115 ALA A O 1
ATOM 870 N N . HIS A 1 116 ? 15.080 -3.516 -7.182 1.00 98.56 116 HIS A N 1
ATOM 871 C CA . HIS A 1 116 ? 15.273 -2.227 -6.529 1.00 98.56 116 HIS A CA 1
ATOM 872 C C . HIS A 1 116 ? 14.694 -2.295 -5.128 1.00 98.56 116 HIS A C 1
ATOM 874 O O . HIS A 1 116 ? 13.532 -2.659 -4.949 1.00 98.56 116 HIS A O 1
ATOM 880 N N . PHE A 1 117 ? 15.493 -1.937 -4.133 1.00 98.62 117 PHE A N 1
ATOM 881 C CA . PHE A 1 117 ? 15.105 -1.984 -2.728 1.00 98.62 117 PHE A CA 1
ATOM 882 C C . PHE A 1 117 ? 15.165 -0.603 -2.108 1.00 98.62 117 PHE A C 1
ATOM 884 O O . PHE A 1 117 ? 16.115 0.147 -2.333 1.00 98.62 117 PHE A O 1
ATOM 891 N N . PHE A 1 118 ? 14.200 -0.299 -1.247 1.00 98.56 118 PHE A N 1
ATOM 892 C CA . PHE A 1 118 ? 14.340 0.848 -0.365 1.00 98.56 118 PHE A CA 1
ATOM 893 C C . PHE A 1 118 ? 15.554 0.658 0.574 1.00 98.56 118 PHE A C 1
ATOM 895 O O . PHE A 1 118 ? 15.779 -0.454 1.067 1.00 98.56 118 PHE A O 1
ATOM 902 N N . PRO A 1 119 ? 16.326 1.715 0.894 1.00 98.12 119 PRO A N 1
ATOM 903 C CA . PRO A 1 119 ? 17.417 1.650 1.867 1.00 98.12 119 PRO A CA 1
ATOM 904 C C . PRO A 1 119 ? 16.984 1.132 3.242 1.00 98.12 119 PRO A C 1
ATOM 906 O O . PRO A 1 119 ? 17.758 0.464 3.922 1.00 98.12 119 PRO A O 1
ATOM 909 N N . ASP A 1 120 ? 15.747 1.408 3.643 1.00 96.44 120 ASP A N 1
ATOM 910 C CA . ASP A 1 120 ? 15.121 0.978 4.894 1.00 96.44 120 ASP A CA 1
ATOM 911 C C . ASP A 1 120 ? 14.275 -0.302 4.762 1.00 96.44 120 ASP A C 1
ATOM 913 O O . ASP A 1 120 ? 13.581 -0.672 5.707 1.00 96.44 120 ASP A O 1
ATOM 917 N N . ALA A 1 121 ? 14.353 -1.009 3.628 1.00 96.31 121 ALA A N 1
ATOM 918 C CA . ALA A 1 121 ? 13.766 -2.340 3.495 1.00 96.31 121 ALA A CA 1
ATOM 919 C C . ALA A 1 121 ? 14.391 -3.331 4.490 1.00 96.31 121 ALA A C 1
ATOM 921 O O . ALA A 1 121 ? 15.567 -3.216 4.858 1.00 96.31 121 ALA A O 1
ATOM 922 N N . LEU A 1 122 ? 13.616 -4.344 4.886 1.00 93.44 122 LEU A N 1
ATOM 923 C CA . LEU A 1 122 ? 14.060 -5.380 5.817 1.00 93.44 122 LEU A CA 1
ATOM 924 C C . LEU A 1 122 ? 15.334 -6.078 5.315 1.00 93.44 122 LEU A C 1
ATOM 926 O O . LEU A 1 122 ? 15.528 -6.323 4.121 1.00 93.44 122 LEU A O 1
ATOM 930 N N . SER A 1 123 ? 16.225 -6.428 6.243 1.00 92.44 123 SER A N 1
ATOM 931 C CA . SER A 1 123 ? 17.520 -7.018 5.890 1.00 92.44 123 SER A CA 1
ATOM 932 C C . SER A 1 123 ? 17.375 -8.382 5.212 1.00 92.44 123 SER A C 1
ATOM 934 O O . SER A 1 123 ? 18.154 -8.702 4.315 1.00 92.44 123 SER A O 1
ATOM 936 N N . ASP A 1 124 ? 16.370 -9.177 5.589 1.00 92.06 124 ASP A N 1
ATOM 937 C CA . ASP A 1 124 ? 16.053 -10.429 4.909 1.00 92.06 124 ASP A CA 1
ATOM 938 C C . ASP A 1 124 ? 15.362 -10.201 3.561 1.00 92.06 124 ASP A C 1
ATOM 940 O O . ASP A 1 124 ? 15.644 -10.952 2.631 1.00 92.06 124 ASP A O 1
ATOM 944 N N . ALA A 1 125 ? 14.555 -9.145 3.399 1.00 93.00 125 ALA A N 1
ATOM 945 C CA . ALA A 1 125 ? 13.996 -8.755 2.101 1.00 93.00 125 ALA A CA 1
ATOM 946 C C . ALA A 1 125 ? 15.110 -8.501 1.075 1.00 93.00 125 ALA A C 1
ATOM 948 O O . ALA A 1 125 ? 15.137 -9.146 0.028 1.00 93.00 125 ALA A O 1
ATOM 949 N N . LYS A 1 126 ? 16.098 -7.660 1.410 1.00 93.50 126 LYS A N 1
ATOM 950 C CA . LYS A 1 126 ? 17.239 -7.364 0.521 1.00 93.50 126 LYS A CA 1
ATOM 951 C C . LYS A 1 126 ? 18.046 -8.610 0.128 1.00 93.50 126 LYS A C 1
ATOM 953 O O . LYS A 1 126 ? 18.658 -8.623 -0.939 1.00 93.50 126 LYS A O 1
ATOM 958 N N . LYS A 1 127 ? 18.041 -9.656 0.964 1.00 91.75 127 LYS A N 1
ATOM 959 C CA . LYS A 1 127 ? 18.755 -10.922 0.722 1.00 91.75 127 LYS A CA 1
ATOM 960 C C . LYS A 1 127 ? 17.936 -11.956 -0.051 1.00 91.75 127 LYS A C 1
ATOM 962 O O . LYS A 1 127 ? 18.513 -12.698 -0.833 1.00 91.75 127 LYS A O 1
ATOM 967 N N . THR A 1 128 ? 16.632 -12.042 0.205 1.00 91.88 128 THR A N 1
ATOM 968 C CA . THR A 1 128 ? 15.801 -13.190 -0.210 1.00 91.88 128 THR A CA 1
ATOM 969 C C . THR A 1 128 ? 14.770 -12.855 -1.279 1.00 91.88 128 THR A C 1
ATOM 971 O O . THR A 1 128 ? 14.399 -13.740 -2.045 1.00 91.88 128 THR A O 1
ATOM 974 N N . LEU A 1 129 ? 14.310 -11.602 -1.363 1.00 94.19 129 LEU A N 1
ATOM 975 C CA . LEU A 1 129 ? 13.356 -11.202 -2.393 1.00 94.19 129 LEU A CA 1
ATOM 976 C C . LEU A 1 129 ? 14.036 -11.093 -3.753 1.00 94.19 129 LEU A C 1
ATOM 978 O O . LEU A 1 129 ? 15.193 -10.678 -3.855 1.00 94.19 129 LEU A O 1
ATOM 982 N N . PHE A 1 130 ? 13.271 -11.402 -4.793 1.00 95.94 130 PHE A N 1
ATOM 983 C CA . PHE A 1 130 ? 13.686 -11.297 -6.189 1.00 95.94 130 PHE A CA 1
ATOM 984 C C . PHE A 1 130 ? 14.971 -12.090 -6.501 1.00 95.94 130 PHE A C 1
ATOM 986 O O . PHE A 1 130 ? 15.981 -11.491 -6.893 1.00 95.94 130 PHE A O 1
ATOM 993 N N . PRO A 1 131 ? 14.994 -13.419 -6.275 1.00 94.62 131 PRO A N 1
ATOM 994 C CA . PRO A 1 131 ? 16.155 -14.261 -6.584 1.00 94.62 131 PRO A CA 1
ATOM 995 C C . PRO A 1 131 ? 16.525 -14.271 -8.081 1.00 94.62 131 PRO A C 1
ATOM 997 O O . PRO A 1 131 ? 17.631 -14.667 -8.445 1.00 94.62 131 PRO A O 1
ATOM 1000 N N . GLU A 1 132 ? 15.631 -13.806 -8.955 1.00 93.81 132 GLU A N 1
ATOM 1001 C CA . GLU A 1 132 ? 15.836 -13.670 -10.398 1.00 93.81 132 GLU A CA 1
ATOM 1002 C C . GLU A 1 132 ? 16.904 -12.625 -10.736 1.00 93.81 132 GLU A C 1
ATOM 1004 O O . GLU A 1 132 ? 17.628 -12.776 -11.722 1.00 93.81 132 GLU A O 1
ATOM 1009 N N . ALA A 1 133 ? 17.047 -11.583 -9.908 1.00 95.06 133 ALA A N 1
ATOM 1010 C CA . ALA A 1 133 ? 18.133 -10.612 -10.003 1.00 95.06 133 ALA A CA 1
ATOM 1011 C C . ALA A 1 133 ? 19.425 -11.224 -9.430 1.00 95.06 133 ALA A C 1
ATOM 1013 O O . ALA A 1 133 ? 19.871 -10.879 -8.332 1.00 95.06 133 ALA A O 1
ATOM 1014 N N . LYS A 1 134 ? 19.986 -12.181 -10.183 1.00 90.56 134 LYS A N 1
ATOM 1015 C CA . LYS A 1 134 ? 21.111 -13.046 -9.781 1.00 90.56 134 LYS A CA 1
ATOM 1016 C C . LYS A 1 134 ? 22.417 -12.285 -9.564 1.00 90.56 134 LYS A C 1
ATOM 1018 O O . LYS A 1 134 ? 23.206 -12.637 -8.693 1.00 90.56 134 LYS A O 1
ATOM 1023 N N . VAL A 1 135 ? 22.666 -11.265 -10.382 1.00 92.50 135 VAL A N 1
ATOM 1024 C CA . VAL A 1 135 ? 23.907 -10.485 -10.341 1.00 92.50 135 VAL A CA 1
ATOM 1025 C C . VAL A 1 135 ? 23.779 -9.399 -9.279 1.00 92.50 135 VAL A C 1
ATOM 1027 O O . VAL A 1 135 ? 22.821 -8.630 -9.300 1.00 92.50 135 VAL A O 1
ATOM 1030 N N . ALA A 1 136 ? 24.762 -9.290 -8.380 1.00 91.75 136 ALA A N 1
ATOM 1031 C CA . ALA A 1 136 ? 24.749 -8.299 -7.299 1.00 91.75 136 ALA A CA 1
ATOM 1032 C C . ALA A 1 136 ? 24.593 -6.855 -7.813 1.00 91.75 136 ALA A C 1
ATOM 1034 O O . ALA A 1 136 ? 23.854 -6.075 -7.224 1.00 91.75 136 ALA A O 1
ATOM 1035 N N . ALA A 1 137 ? 25.210 -6.523 -8.952 1.00 93.69 137 ALA A N 1
ATOM 1036 C CA . ALA A 1 137 ? 25.071 -5.216 -9.600 1.00 93.69 137 ALA A CA 1
ATOM 1037 C C . ALA A 1 137 ? 23.635 -4.902 -10.071 1.00 93.69 137 ALA A C 1
ATOM 1039 O O . ALA A 1 137 ? 23.277 -3.735 -10.206 1.00 93.69 137 ALA A O 1
ATOM 1040 N N . ASN A 1 138 ? 22.796 -5.925 -10.272 1.00 95.62 138 ASN A N 1
ATOM 1041 C CA . ASN A 1 138 ? 21.390 -5.772 -10.649 1.00 95.62 138 ASN A CA 1
ATOM 1042 C C . ASN A 1 138 ? 20.462 -5.674 -9.426 1.00 95.62 138 ASN A C 1
ATOM 1044 O O . ASN A 1 138 ? 19.244 -5.627 -9.588 1.00 95.62 138 ASN A O 1
ATOM 1048 N N . ARG A 1 139 ? 21.012 -5.666 -8.205 1.00 96.94 139 ARG A N 1
ATOM 1049 C CA . ARG A 1 139 ? 20.277 -5.448 -6.954 1.00 96.94 139 ARG A CA 1
ATOM 1050 C C . ARG A 1 139 ? 20.584 -4.042 -6.456 1.00 96.94 139 ARG A C 1
ATOM 1052 O O . ARG A 1 139 ? 21.561 -3.808 -5.751 1.00 96.94 139 ARG A O 1
ATOM 1059 N N . ILE A 1 140 ? 19.762 -3.101 -6.884 1.00 97.19 140 ILE A N 1
ATOM 1060 C CA . ILE A 1 140 ? 19.961 -1.670 -6.709 1.00 97.19 140 ILE A CA 1
ATOM 1061 C C . ILE A 1 140 ? 19.303 -1.215 -5.410 1.00 97.19 140 ILE A C 1
ATOM 1063 O O . ILE A 1 140 ? 18.175 -1.588 -5.089 1.00 97.19 140 ILE A O 1
ATOM 1067 N N . GLU A 1 141 ? 20.005 -0.375 -4.662 1.00 97.75 141 GLU A N 1
ATOM 1068 C CA . GLU A 1 141 ? 19.402 0.380 -3.572 1.00 97.75 141 GLU A CA 1
ATOM 1069 C C . GLU A 1 141 ? 18.869 1.719 -4.109 1.00 97.75 141 GLU A C 1
ATOM 1071 O O . GLU A 1 141 ? 19.599 2.486 -4.743 1.00 97.75 141 GLU A O 1
ATOM 1076 N N . MET A 1 142 ? 17.583 1.995 -3.878 1.00 98.44 142 MET A N 1
ATOM 1077 C CA . MET A 1 142 ? 16.940 3.250 -4.273 1.00 98.44 142 MET A CA 1
ATOM 1078 C C . MET A 1 142 ? 17.580 4.438 -3.546 1.00 98.44 142 MET A C 1
ATOM 1080 O O . MET A 1 142 ? 18.000 4.345 -2.396 1.00 98.44 142 MET A O 1
ATOM 1084 N N . LYS A 1 143 ? 17.594 5.617 -4.178 1.00 98.12 143 LYS A N 1
ATOM 1085 C CA . LYS A 1 143 ? 18.263 6.822 -3.635 1.00 98.12 143 LYS A CA 1
ATOM 1086 C C . LYS A 1 143 ? 17.408 7.624 -2.634 1.00 98.12 143 LYS A C 1
ATOM 1088 O O . LYS A 1 143 ? 17.586 8.838 -2.496 1.00 98.12 143 LYS A O 1
ATOM 1093 N N . TYR A 1 144 ? 16.437 6.975 -1.999 1.00 98.25 144 TYR A N 1
ATOM 1094 C CA . TYR A 1 144 ? 15.483 7.542 -1.040 1.00 98.25 144 TYR A CA 1
ATOM 1095 C C . TYR A 1 144 ? 14.828 6.408 -0.241 1.00 98.25 144 TYR A C 1
ATOM 1097 O O . TYR A 1 144 ? 14.728 5.291 -0.737 1.00 98.25 144 TYR A O 1
ATOM 1105 N N . LYS A 1 145 ? 14.407 6.691 0.996 1.00 98.12 145 LYS A N 1
ATOM 1106 C CA . LYS A 1 145 ? 13.728 5.738 1.893 1.00 98.12 145 LYS A CA 1
ATOM 1107 C C . LYS A 1 145 ? 12.235 5.626 1.589 1.00 98.12 145 LYS A C 1
ATOM 1109 O O . LYS A 1 145 ? 11.683 6.462 0.879 1.00 98.12 145 LYS A O 1
ATOM 1114 N N . SER A 1 146 ? 11.589 4.624 2.179 1.00 96.19 146 SER A N 1
ATOM 1115 C CA . SER A 1 146 ? 10.168 4.309 1.977 1.00 96.19 146 SER A CA 1
ATOM 1116 C C . SER A 1 146 ? 9.188 5.292 2.636 1.00 96.19 146 SER A C 1
ATOM 1118 O O . SER A 1 146 ? 7.983 5.229 2.391 1.00 96.19 146 SER A O 1
ATOM 1120 N N . SER A 1 147 ? 9.678 6.217 3.470 1.00 96.50 147 SER A N 1
ATOM 1121 C CA . SER A 1 147 ? 8.833 7.224 4.114 1.00 96.50 147 SER A CA 1
ATOM 1122 C C . SER A 1 147 ? 8.251 8.200 3.084 1.00 96.50 147 SER A C 1
ATOM 1124 O O . SER A 1 147 ? 8.957 8.637 2.174 1.00 96.50 147 SER A O 1
ATOM 1126 N N . TYR A 1 148 ? 6.988 8.613 3.254 1.00 95.69 148 TYR A N 1
ATOM 1127 C CA . TYR A 1 148 ? 6.372 9.612 2.368 1.00 95.69 148 TYR A CA 1
ATOM 1128 C C . TYR A 1 148 ? 7.231 10.872 2.233 1.00 95.69 148 TYR A C 1
ATOM 1130 O O . TYR A 1 148 ? 7.478 11.318 1.120 1.00 95.69 148 TYR A O 1
ATOM 1138 N N . GLY A 1 149 ? 7.785 11.375 3.340 1.00 96.94 149 GLY A N 1
ATOM 1139 C CA . GLY A 1 149 ? 8.645 12.556 3.313 1.00 96.94 149 GLY A CA 1
ATOM 1140 C C . GLY A 1 149 ? 9.924 12.380 2.486 1.00 96.94 149 GLY A C 1
ATOM 1141 O O . GLY A 1 149 ? 10.408 13.354 1.919 1.00 96.94 149 GLY A O 1
ATOM 1142 N N . ASP A 1 150 ? 10.484 11.173 2.386 1.00 98.00 150 ASP A N 1
ATOM 1143 C CA . ASP A 1 150 ? 11.663 10.919 1.549 1.00 98.00 150 ASP A CA 1
ATOM 1144 C C . ASP A 1 150 ? 11.302 10.662 0.084 1.00 98.00 150 ASP A C 1
ATOM 1146 O O . ASP A 1 150 ? 12.014 11.137 -0.804 1.00 98.00 150 ASP A O 1
ATOM 1150 N N . ILE A 1 151 ? 10.178 9.988 -0.175 1.00 98.00 151 ILE A N 1
ATOM 1151 C CA . ILE A 1 151 ? 9.658 9.785 -1.532 1.00 98.00 151 ILE A CA 1
ATOM 1152 C C . ILE A 1 151 ? 9.242 11.130 -2.145 1.00 98.00 151 ILE A C 1
ATOM 1154 O O . ILE A 1 151 ? 9.655 11.446 -3.258 1.00 98.00 151 ILE A O 1
ATOM 1158 N N . GLU A 1 152 ? 8.494 11.970 -1.424 1.00 97.50 152 GLU A N 1
ATOM 1159 C CA . GLU A 1 152 ? 7.985 13.260 -1.919 1.00 97.50 152 GLU A CA 1
ATOM 1160 C C . GLU A 1 152 ? 9.105 14.265 -2.228 1.00 97.50 152 GLU A C 1
ATOM 1162 O O . GLU A 1 152 ? 9.002 15.022 -3.193 1.00 97.50 152 GLU A O 1
ATOM 1167 N N . LYS A 1 153 ? 10.236 14.218 -1.505 1.00 98.12 153 LYS A N 1
ATOM 1168 C CA . LYS A 1 153 ? 11.443 15.000 -1.855 1.00 98.12 153 LYS A CA 1
ATOM 1169 C C . LYS A 1 153 ? 11.964 14.690 -3.261 1.00 98.12 153 LYS A C 1
ATOM 1171 O O . LYS A 1 153 ? 12.673 15.512 -3.838 1.00 98.12 153 LYS A O 1
ATOM 1176 N N . LYS A 1 154 ? 11.682 13.495 -3.791 1.00 98.06 154 LYS A N 1
ATOM 1177 C CA . LYS A 1 154 ? 12.092 13.064 -5.135 1.00 98.06 154 LYS A CA 1
ATOM 1178 C C . LYS A 1 154 ? 10.944 13.150 -6.138 1.00 98.06 154 LYS A C 1
ATOM 1180 O O . LYS A 1 154 ? 11.153 13.623 -7.250 1.00 98.06 154 LYS A O 1
ATOM 1185 N N . ALA A 1 155 ? 9.749 12.721 -5.743 1.00 96.88 155 ALA A N 1
ATOM 1186 C CA . ALA A 1 155 ? 8.579 12.590 -6.603 1.00 96.88 155 ALA A CA 1
ATOM 1187 C C . ALA A 1 155 ? 7.792 13.898 -6.797 1.00 96.88 155 ALA A C 1
ATOM 1189 O O . ALA A 1 155 ? 7.122 14.068 -7.822 1.00 96.88 155 ALA A O 1
ATOM 1190 N N . GLY A 1 156 ? 7.882 14.814 -5.829 1.00 95.56 156 GLY A N 1
ATOM 1191 C CA . GLY A 1 156 ? 6.937 15.910 -5.638 1.00 95.56 156 GLY A CA 1
ATOM 1192 C C . GLY A 1 156 ? 5.796 15.538 -4.684 1.00 95.56 156 GLY A C 1
ATOM 1193 O O . GLY A 1 156 ? 5.764 14.453 -4.111 1.00 95.56 156 GLY A O 1
ATOM 1194 N N . ASP A 1 157 ? 4.862 16.470 -4.521 1.00 93.12 157 ASP A N 1
ATOM 1195 C CA . ASP A 1 157 ? 3.707 16.377 -3.619 1.00 93.12 157 ASP A CA 1
ATOM 1196 C C . ASP A 1 157 ? 2.727 15.268 -4.041 1.00 93.12 157 ASP A C 1
ATOM 1198 O O . ASP A 1 157 ? 2.213 15.270 -5.167 1.00 93.12 157 ASP A O 1
ATOM 1202 N N . ARG A 1 158 ? 2.435 14.336 -3.125 1.00 92.50 158 ARG A N 1
ATOM 1203 C CA . ARG A 1 158 ? 1.567 13.181 -3.400 1.00 92.50 158 ARG A CA 1
ATOM 1204 C C . ARG A 1 158 ? 0.118 13.547 -3.709 1.00 92.50 158 ARG A C 1
ATOM 1206 O O . ARG A 1 158 ? -0.544 12.800 -4.427 1.00 92.50 158 ARG A O 1
ATOM 1213 N N . SER A 1 159 ? -0.352 14.716 -3.264 1.00 92.19 159 SER A N 1
ATOM 1214 C CA . SER A 1 159 ? -1.696 15.223 -3.582 1.00 92.19 159 SER A CA 1
ATOM 1215 C C . SER A 1 159 ? -1.866 15.627 -5.054 1.00 92.19 159 SER A C 1
ATOM 1217 O O . SER A 1 159 ? -2.990 15.796 -5.523 1.00 92.19 159 SER A O 1
ATOM 1219 N N . LYS A 1 160 ? -0.765 15.755 -5.809 1.00 92.31 160 LYS A N 1
ATOM 1220 C CA . LYS A 1 160 ? -0.760 16.248 -7.200 1.00 92.31 160 LYS A CA 1
ATOM 1221 C C . LYS A 1 160 ? -0.475 15.174 -8.246 1.00 92.31 160 LYS A C 1
ATOM 1223 O O . LYS A 1 160 ? -0.551 15.464 -9.437 1.00 92.31 160 LYS A O 1
ATOM 1228 N N . LEU A 1 161 ? -0.108 13.962 -7.828 1.00 89.56 161 LEU A N 1
ATOM 1229 C CA . LEU A 1 161 ? 0.340 12.918 -8.753 1.00 89.56 161 LEU A CA 1
ATOM 1230 C C . LEU A 1 161 ? -0.818 12.255 -9.523 1.00 89.56 161 LEU A C 1
ATOM 1232 O O . LEU A 1 161 ? -0.600 11.756 -10.625 1.00 89.56 161 LEU A O 1
ATOM 1236 N N . GLY A 1 162 ? -2.033 12.292 -8.965 1.00 93.50 162 GLY A N 1
ATOM 1237 C CA . GLY A 1 162 ? -3.233 11.677 -9.530 1.00 93.50 162 GLY A CA 1
ATOM 1238 C C . GLY A 1 162 ? -3.228 10.152 -9.416 1.00 93.50 162 GLY A C 1
ATOM 1239 O O . GLY A 1 162 ? -2.484 9.466 -10.105 1.00 93.50 162 GLY A O 1
ATOM 1240 N N . LEU A 1 163 ? -4.092 9.599 -8.568 1.00 95.44 163 LEU A N 1
ATOM 1241 C CA . LEU A 1 163 ? -4.267 8.160 -8.371 1.00 95.44 163 LEU A CA 1
ATOM 1242 C C . LEU A 1 163 ? -5.257 7.597 -9.388 1.00 95.44 163 LEU A C 1
ATOM 1244 O O . LEU A 1 163 ? -6.431 7.961 -9.380 1.00 95.44 163 LEU A O 1
ATOM 1248 N N . GLY A 1 164 ? -4.803 6.689 -10.245 1.00 93.56 164 GLY A N 1
ATOM 1249 C CA . GLY A 1 164 ? -5.637 6.058 -11.264 1.00 93.56 164 GLY A CA 1
ATOM 1250 C C . GLY A 1 164 ? -4.835 5.106 -12.143 1.00 93.56 164 GLY A C 1
ATOM 1251 O O . GLY A 1 164 ? -3.602 5.137 -12.156 1.00 93.56 164 GLY A O 1
ATOM 1252 N N . VAL A 1 165 ? -5.533 4.257 -12.901 1.00 92.94 165 VAL A N 1
ATOM 1253 C CA . VAL A 1 165 ? -4.872 3.248 -13.748 1.00 92.94 165 VAL A CA 1
ATOM 1254 C C . VAL A 1 165 ? -4.089 3.873 -14.899 1.00 92.94 165 VAL A C 1
ATOM 1256 O O . VAL A 1 165 ? -3.031 3.365 -15.251 1.00 92.94 165 VAL A O 1
ATOM 1259 N N . GLN A 1 166 ? -4.542 5.009 -15.437 1.00 93.31 166 GLN A N 1
ATOM 1260 C CA . GLN A 1 166 ? -3.827 5.728 -16.494 1.00 93.31 166 GLN A CA 1
ATOM 1261 C C . GLN A 1 166 ? -2.471 6.283 -16.007 1.00 93.31 166 GLN A C 1
ATOM 1263 O O . GLN A 1 166 ? -1.449 5.948 -16.617 1.00 93.31 166 GLN A O 1
ATOM 1268 N N . PRO A 1 167 ? -2.404 7.073 -14.909 1.00 94.69 167 PRO A N 1
ATOM 1269 C CA . PRO A 1 167 ? -1.132 7.454 -14.295 1.00 94.69 167 PRO A CA 1
ATOM 1270 C C . PRO A 1 167 ? -0.229 6.263 -13.953 1.00 94.69 167 PRO A C 1
ATOM 1272 O O . PRO A 1 167 ? 0.966 6.311 -14.253 1.00 94.69 167 PRO A O 1
ATOM 1275 N N . LEU A 1 168 ? -0.789 5.183 -13.390 1.00 95.75 168 LEU A N 1
ATOM 1276 C CA . LEU A 1 168 ? -0.028 3.981 -13.042 1.00 95.75 168 LEU A CA 1
ATOM 1277 C C . LEU A 1 168 ? 0.598 3.323 -14.275 1.00 95.75 168 LEU A C 1
ATOM 1279 O O . LEU A 1 168 ? 1.806 3.097 -14.294 1.00 95.75 168 LEU A O 1
ATOM 1283 N N . ASN A 1 169 ? -0.194 3.077 -15.322 1.00 95.56 169 ASN A N 1
ATOM 1284 C CA . ASN A 1 169 ? 0.273 2.476 -16.572 1.00 95.56 169 ASN A CA 1
ATOM 1285 C C . ASN A 1 169 ? 1.406 3.302 -17.195 1.00 95.56 169 ASN A C 1
ATOM 1287 O O . ASN A 1 169 ? 2.454 2.772 -17.559 1.00 95.56 169 ASN A O 1
ATOM 1291 N N . LYS A 1 170 ? 1.226 4.629 -17.242 1.00 95.12 170 LYS A N 1
ATOM 1292 C CA . LYS A 1 170 ? 2.226 5.561 -17.770 1.00 95.12 170 LYS A CA 1
ATOM 1293 C C . LYS A 1 170 ? 3.539 5.509 -16.990 1.00 95.12 170 LYS A C 1
ATOM 1295 O O . LYS A 1 170 ? 4.602 5.561 -17.603 1.00 95.12 170 LYS A O 1
ATOM 1300 N N . LEU A 1 171 ? 3.489 5.449 -15.659 1.00 96.56 171 LEU A N 1
ATOM 1301 C CA . LEU A 1 171 ? 4.696 5.382 -14.833 1.00 96.56 171 LEU A CA 1
ATOM 1302 C C . LEU A 1 171 ? 5.395 4.026 -14.951 1.00 96.56 171 LEU A C 1
ATOM 1304 O O . LEU A 1 171 ? 6.617 4.007 -15.067 1.00 96.56 171 LEU A O 1
ATOM 1308 N N . ILE A 1 172 ? 4.649 2.917 -15.016 1.00 97.44 172 ILE A N 1
ATOM 1309 C CA . ILE A 1 172 ? 5.235 1.590 -15.256 1.00 97.44 172 ILE A CA 1
ATOM 1310 C C . ILE A 1 172 ? 6.004 1.587 -16.583 1.00 97.44 172 ILE A C 1
ATOM 1312 O O . ILE A 1 172 ? 7.178 1.229 -16.586 1.00 97.44 172 ILE A O 1
ATOM 1316 N N . ASN A 1 173 ? 5.415 2.082 -17.678 1.00 95.75 173 ASN A N 1
ATOM 1317 C CA . ASN A 1 173 ? 6.085 2.124 -18.990 1.00 95.75 173 ASN A CA 1
ATOM 1318 C C . ASN A 1 173 ? 7.325 3.040 -19.017 1.00 95.75 173 ASN A C 1
ATOM 1320 O O . ASN A 1 173 ? 8.226 2.852 -19.837 1.00 95.75 173 ASN A O 1
ATOM 1324 N N . LYS A 1 174 ? 7.396 4.039 -18.127 1.00 96.31 174 LYS A N 1
ATOM 1325 C CA . LYS A 1 174 ? 8.570 4.916 -17.989 1.00 96.31 174 LYS A CA 1
ATOM 1326 C C . LYS A 1 174 ? 9.684 4.334 -17.120 1.00 96.31 174 LYS A C 1
ATOM 1328 O O . LYS A 1 174 ? 10.815 4.792 -17.239 1.00 96.31 174 LYS A O 1
ATOM 1333 N N . VAL A 1 175 ? 9.374 3.378 -16.248 1.00 97.00 175 VAL A N 1
ATOM 1334 C CA . VAL A 1 175 ? 10.351 2.750 -15.346 1.00 97.00 175 VAL A CA 1
ATOM 1335 C C . VAL A 1 175 ? 10.838 1.415 -15.907 1.00 97.00 175 VAL A C 1
ATOM 1337 O O . VAL A 1 175 ? 12.043 1.174 -15.953 1.00 97.00 175 VAL A O 1
ATOM 1340 N N . TYR A 1 176 ? 9.918 0.567 -16.371 1.00 96.56 176 TYR A N 1
ATOM 1341 C CA . TYR A 1 176 ? 10.210 -0.794 -16.811 1.00 96.56 176 TYR A CA 1
ATOM 1342 C C . TYR A 1 176 ? 11.255 -0.821 -17.931 1.00 96.56 176 TYR A C 1
ATOM 1344 O O . TYR A 1 176 ? 11.055 -0.264 -19.014 1.00 96.56 176 TYR A O 1
ATOM 1352 N N . GLY A 1 177 ? 12.389 -1.468 -17.656 1.00 95.06 177 GLY A N 1
ATOM 1353 C CA . GLY A 1 177 ? 13.475 -1.649 -18.615 1.00 95.06 177 GLY A CA 1
ATOM 1354 C C . GLY A 1 177 ? 14.174 -0.365 -19.052 1.00 95.06 177 GLY A C 1
ATOM 1355 O O . GLY A 1 177 ? 14.989 -0.402 -19.975 1.00 95.06 177 GLY A O 1
ATOM 1356 N N . LYS A 1 178 ? 13.885 0.773 -18.410 1.00 95.19 178 LYS A N 1
ATOM 1357 C CA . LYS A 1 178 ? 14.524 2.059 -18.701 1.00 95.19 178 LYS A CA 1
ATOM 1358 C C . LYS A 1 178 ? 15.737 2.300 -17.790 1.00 95.19 178 LYS A C 1
ATOM 1360 O O . LYS A 1 178 ? 15.846 1.698 -16.711 1.00 95.19 178 LYS A O 1
ATOM 1365 N N . PRO A 1 179 ? 16.676 3.173 -18.202 1.00 94.44 179 PRO A N 1
ATOM 1366 C CA . PRO A 1 179 ? 17.688 3.708 -17.298 1.00 94.44 179 PRO A CA 1
ATOM 1367 C C . PRO A 1 179 ? 17.040 4.343 -16.062 1.00 94.44 179 PRO A C 1
ATOM 1369 O O . PRO A 1 179 ? 15.944 4.893 -16.145 1.00 94.44 179 PRO A O 1
ATOM 1372 N N . LEU A 1 180 ? 17.716 4.255 -14.916 1.00 94.81 180 LEU A N 1
ATOM 1373 C CA . LEU A 1 180 ? 17.190 4.759 -13.650 1.00 94.81 180 LEU A CA 1
ATOM 1374 C C . LEU A 1 180 ? 16.983 6.283 -13.701 1.00 94.81 180 LEU A C 1
ATOM 1376 O O . LEU A 1 180 ? 17.950 7.043 -13.732 1.00 94.81 180 LEU A O 1
ATOM 1380 N N . ASP A 1 181 ? 15.726 6.712 -13.604 1.00 97.81 181 ASP A N 1
ATOM 1381 C CA . ASP A 1 181 ? 15.326 8.091 -13.322 1.00 97.81 181 ASP A CA 1
ATOM 1382 C C . ASP A 1 181 ? 14.707 8.146 -11.919 1.00 97.81 181 ASP A C 1
ATOM 1384 O O . ASP A 1 181 ? 13.605 7.651 -11.681 1.00 97.81 181 ASP A O 1
ATOM 1388 N N . VAL A 1 182 ? 15.434 8.742 -10.972 1.00 98.19 182 VAL A N 1
ATOM 1389 C CA . VAL A 1 182 ? 15.075 8.733 -9.541 1.00 98.19 182 VAL A CA 1
ATOM 1390 C C . VAL A 1 182 ? 13.728 9.406 -9.279 1.00 98.19 182 VAL A C 1
ATOM 1392 O O . VAL A 1 182 ? 12.986 8.979 -8.399 1.00 98.19 182 VAL A O 1
ATOM 1395 N N . LYS A 1 183 ? 13.403 10.470 -10.021 1.00 98.31 183 LYS A N 1
ATOM 1396 C CA . LYS A 1 183 ? 12.145 11.203 -9.845 1.00 98.31 183 LYS A CA 1
ATOM 1397 C C . LYS A 1 183 ? 10.967 10.350 -10.303 1.00 98.31 183 LYS A C 1
ATOM 1399 O O . LYS A 1 183 ? 9.973 10.249 -9.592 1.00 98.31 183 LYS A O 1
ATOM 1404 N N . THR A 1 184 ? 11.089 9.730 -11.469 1.00 98.31 184 THR A N 1
ATOM 1405 C CA . THR A 1 184 ? 10.055 8.892 -12.079 1.00 98.31 184 THR A CA 1
ATOM 1406 C C . THR A 1 184 ? 9.851 7.601 -11.290 1.00 98.31 184 THR A C 1
ATOM 1408 O O . THR A 1 184 ? 8.712 7.192 -11.073 1.00 98.31 184 THR A O 1
ATOM 1411 N N . GLU A 1 185 ? 10.930 6.997 -10.791 1.00 98.62 185 GLU A N 1
ATOM 1412 C CA . GLU A 1 185 ? 10.858 5.850 -9.885 1.00 98.62 185 GLU A CA 1
ATOM 1413 C C . GLU A 1 185 ? 10.132 6.212 -8.581 1.00 98.62 185 GLU A C 1
ATOM 1415 O O . GLU A 1 185 ? 9.200 5.515 -8.178 1.00 98.62 185 GLU A O 1
ATOM 1420 N N . ALA A 1 186 ? 10.483 7.344 -7.962 1.00 98.62 186 ALA A N 1
ATOM 1421 C CA . ALA A 1 186 ? 9.822 7.803 -6.745 1.00 98.62 186 ALA A CA 1
ATOM 1422 C C . ALA A 1 186 ? 8.332 8.097 -6.981 1.00 98.62 186 ALA A C 1
ATOM 1424 O O . ALA A 1 186 ? 7.499 7.765 -6.140 1.00 98.62 186 ALA A O 1
ATOM 1425 N N . GLN A 1 187 ? 7.976 8.670 -8.137 1.00 98.56 187 GLN A N 1
ATOM 1426 C CA . GLN A 1 187 ? 6.580 8.857 -8.544 1.00 98.56 187 GLN A CA 1
ATOM 1427 C C . GLN A 1 187 ? 5.846 7.519 -8.670 1.00 98.56 187 GLN A C 1
ATOM 1429 O O . GLN A 1 187 ? 4.746 7.379 -8.139 1.00 98.56 187 GLN A O 1
ATOM 1434 N N . LEU A 1 188 ? 6.452 6.519 -9.318 1.00 98.44 188 LEU A N 1
ATOM 1435 C CA . LEU A 1 188 ? 5.867 5.182 -9.405 1.00 98.44 188 LEU A CA 1
ATOM 1436 C C . LEU A 1 188 ? 5.628 4.594 -8.008 1.00 98.44 188 LEU A C 1
ATOM 1438 O O . LEU A 1 188 ? 4.517 4.154 -7.725 1.00 98.44 188 LEU A O 1
ATOM 1442 N N . MET A 1 189 ? 6.632 4.617 -7.127 1.00 98.62 189 MET A N 1
ATOM 1443 C CA . MET A 1 189 ? 6.509 4.065 -5.773 1.00 98.62 189 MET A CA 1
ATOM 1444 C C . MET A 1 189 ? 5.431 4.774 -4.954 1.00 98.62 189 MET A C 1
ATOM 1446 O O . MET A 1 189 ? 4.621 4.113 -4.308 1.00 98.62 189 MET A O 1
ATOM 1450 N N . LEU A 1 190 ? 5.358 6.104 -5.030 1.00 98.00 190 LEU A N 1
ATOM 1451 C CA . LEU A 1 190 ? 4.332 6.892 -4.347 1.00 98.00 190 LEU A CA 1
ATOM 1452 C C . LEU A 1 190 ? 2.916 6.502 -4.789 1.00 98.00 190 LEU A C 1
ATOM 1454 O O . LEU A 1 190 ? 1.997 6.398 -3.974 1.00 98.00 190 LEU A O 1
ATOM 1458 N N . LEU A 1 191 ? 2.741 6.268 -6.088 1.00 97.69 191 LEU A N 1
ATOM 1459 C CA . LEU A 1 191 ? 1.461 5.897 -6.669 1.00 97.69 191 LEU A CA 1
ATOM 1460 C C . LEU A 1 191 ? 1.086 4.446 -6.341 1.00 97.69 191 LEU A C 1
ATOM 1462 O O . LEU A 1 191 ? -0.050 4.184 -5.957 1.00 97.69 191 LEU A O 1
ATOM 1466 N N . VAL A 1 192 ? 2.047 3.520 -6.402 1.00 98.44 192 VAL A N 1
ATOM 1467 C CA . VAL A 1 192 ? 1.878 2.112 -6.007 1.00 98.44 192 VAL A CA 1
ATOM 1468 C C . VAL A 1 192 ? 1.496 1.987 -4.532 1.00 98.44 192 VAL A C 1
ATOM 1470 O O . VAL A 1 192 ? 0.559 1.258 -4.207 1.00 98.44 192 VAL A O 1
ATOM 1473 N N . ILE A 1 193 ? 2.179 2.705 -3.635 1.00 98.56 193 ILE A N 1
ATOM 1474 C CA . ILE A 1 193 ? 1.886 2.672 -2.196 1.00 98.56 193 ILE A CA 1
ATOM 1475 C C . ILE A 1 193 ? 0.449 3.145 -1.940 1.00 98.56 193 ILE A C 1
ATOM 1477 O O . ILE A 1 193 ? -0.314 2.433 -1.288 1.00 98.56 193 ILE A O 1
ATOM 1481 N N . GLN A 1 194 ? 0.047 4.291 -2.497 1.00 98.12 194 GLN A N 1
ATOM 1482 C CA . GLN A 1 194 ? -1.301 4.832 -2.282 1.00 98.12 194 GLN A CA 1
ATOM 1483 C C . GLN A 1 194 ? -2.386 3.951 -2.930 1.00 98.12 194 GLN A C 1
ATOM 1485 O O . GLN A 1 194 ? -3.395 3.633 -2.298 1.00 98.12 194 GLN A O 1
ATOM 1490 N N . MET A 1 195 ? -2.172 3.485 -4.166 1.00 98.06 195 MET A N 1
ATOM 1491 C CA . MET A 1 195 ? -3.160 2.677 -4.889 1.00 98.06 195 MET A CA 1
ATOM 1492 C C . MET A 1 195 ? -3.269 1.234 -4.400 1.00 98.06 195 MET A C 1
ATOM 1494 O O . MET A 1 195 ? -4.314 0.627 -4.611 1.00 98.06 195 MET A O 1
ATOM 1498 N N . LEU A 1 196 ? -2.242 0.651 -3.783 1.00 98.50 196 LEU A N 1
ATOM 1499 C CA . LEU A 1 196 ? -2.312 -0.726 -3.288 1.00 98.50 196 LEU A CA 1
ATOM 1500 C C . LEU A 1 196 ? -2.330 -0.784 -1.767 1.00 98.50 196 LEU A C 1
ATOM 1502 O O . LEU A 1 196 ? -3.307 -1.267 -1.197 1.00 98.50 196 LEU A O 1
ATOM 1506 N N . ALA A 1 197 ? -1.293 -0.291 -1.089 1.00 98.50 197 ALA A N 1
ATOM 1507 C CA . ALA A 1 197 ? -1.196 -0.416 0.364 1.00 98.50 197 ALA A CA 1
ATOM 1508 C C . ALA A 1 197 ? -2.269 0.418 1.079 1.00 98.50 197 ALA A C 1
ATOM 1510 O O . ALA A 1 197 ? -3.006 -0.115 1.911 1.00 98.50 197 ALA A O 1
ATOM 1511 N N . GLU A 1 198 ? -2.416 1.697 0.730 1.00 98.69 198 GLU A N 1
ATOM 1512 C CA . GLU A 1 198 ? -3.374 2.574 1.416 1.00 98.69 198 GLU A CA 1
ATOM 1513 C C . GLU A 1 198 ? -4.822 2.245 1.054 1.00 98.69 198 GLU A C 1
ATOM 1515 O O . GLU A 1 198 ? -5.664 2.131 1.944 1.00 98.69 198 GLU A O 1
ATOM 1520 N N . ALA A 1 199 ? -5.113 1.964 -0.218 1.00 98.62 199 ALA A N 1
ATOM 1521 C CA . ALA A 1 199 ? -6.435 1.492 -0.630 1.00 98.62 199 ALA A CA 1
ATOM 1522 C C . ALA A 1 199 ? -6.807 0.132 -0.000 1.00 98.62 199 ALA A C 1
ATOM 1524 O O . ALA A 1 199 ? -7.967 -0.111 0.335 1.00 98.62 199 ALA A O 1
ATOM 1525 N N . THR A 1 200 ? -5.836 -0.754 0.253 1.00 98.75 200 THR A N 1
ATOM 1526 C CA . THR A 1 200 ? -6.067 -1.990 1.024 1.00 98.75 200 THR A CA 1
ATOM 1527 C C . THR A 1 200 ? -6.431 -1.672 2.477 1.00 98.75 200 THR A C 1
ATOM 1529 O O . THR A 1 200 ? -7.398 -2.233 3.004 1.00 98.75 200 THR A O 1
ATOM 1532 N N . ARG A 1 201 ? -5.713 -0.741 3.119 1.00 98.69 201 ARG A N 1
ATOM 1533 C CA . ARG A 1 201 ? -5.961 -0.312 4.509 1.00 98.69 201 ARG A CA 1
ATOM 1534 C C . ARG A 1 201 ? -7.282 0.430 4.680 1.00 98.69 201 ARG A C 1
ATOM 1536 O O . ARG A 1 201 ? -7.940 0.237 5.703 1.00 98.69 201 ARG A O 1
ATOM 1543 N N . PHE A 1 202 ? -7.697 1.220 3.690 1.00 98.81 202 PHE A N 1
ATOM 1544 C CA . PHE A 1 202 ? -8.842 2.122 3.781 1.00 98.81 202 PHE A CA 1
ATOM 1545 C C . PHE A 1 202 ? -9.808 1.973 2.608 1.00 98.81 202 PHE A C 1
ATOM 1547 O O . PHE A 1 202 ? -9.499 2.304 1.463 1.00 98.81 202 PHE A O 1
ATOM 1554 N N . LYS A 1 203 ? -11.042 1.571 2.924 1.00 98.69 203 LYS A N 1
ATOM 1555 C 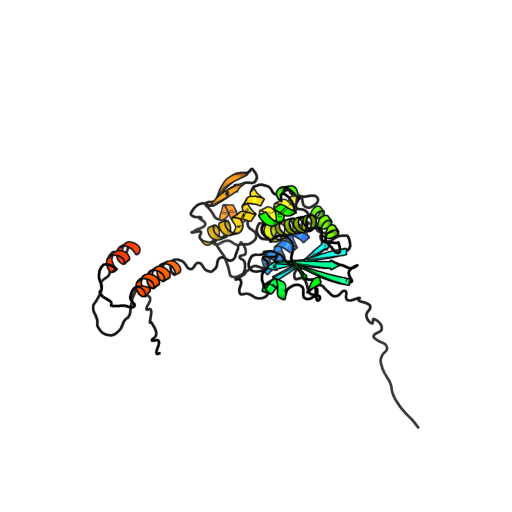CA . LYS A 1 203 ? -12.158 1.531 1.973 1.00 98.69 203 LYS A CA 1
ATOM 1556 C C . LYS A 1 203 ? -12.516 2.909 1.423 1.00 98.69 203 LYS A C 1
ATOM 1558 O O . LYS A 1 203 ? -12.980 2.993 0.292 1.00 98.69 203 LYS A O 1
ATOM 1563 N N . TYR A 1 204 ? -12.250 3.975 2.181 1.00 98.69 204 TYR A N 1
ATOM 1564 C CA . TYR A 1 204 ? -12.399 5.344 1.686 1.00 98.69 204 TYR A CA 1
ATOM 1565 C C . TYR A 1 204 ? -11.503 5.606 0.468 1.00 98.69 204 TYR A C 1
ATOM 1567 O O . TYR A 1 204 ? -12.002 6.012 -0.575 1.00 98.69 204 TYR A O 1
ATOM 1575 N N . ILE A 1 205 ? -10.205 5.301 0.573 1.00 98.62 205 ILE A N 1
ATOM 1576 C CA . ILE A 1 205 ? -9.228 5.539 -0.501 1.00 98.62 205 ILE A CA 1
ATOM 1577 C C . ILE A 1 205 ? -9.547 4.665 -1.720 1.00 98.62 205 ILE A C 1
ATOM 1579 O O . ILE A 1 205 ? -9.568 5.173 -2.840 1.00 98.62 205 ILE A O 1
ATOM 1583 N N . GLU A 1 206 ? -9.882 3.384 -1.508 1.00 98.62 206 GLU A N 1
ATOM 1584 C CA . GLU A 1 206 ? -10.405 2.519 -2.577 1.00 98.62 206 GLU A CA 1
ATOM 1585 C C . GLU A 1 206 ? -11.608 3.180 -3.274 1.00 98.62 206 GLU A C 1
ATOM 1587 O O . GLU A 1 206 ? -11.603 3.334 -4.492 1.00 98.62 206 GLU A O 1
ATOM 1592 N N . GLY A 1 207 ? -12.610 3.630 -2.511 1.00 98.50 207 GLY A N 1
ATOM 1593 C CA . GLY A 1 207 ? -13.812 4.273 -3.044 1.00 98.50 207 GLY A CA 1
ATOM 1594 C C . GLY A 1 207 ? -13.521 5.525 -3.873 1.00 98.50 207 GLY A C 1
ATOM 1595 O O . GLY A 1 207 ? -14.084 5.679 -4.956 1.00 98.50 207 GLY A O 1
ATOM 1596 N N . MET A 1 208 ? -12.610 6.387 -3.414 1.00 98.12 208 MET A N 1
ATOM 1597 C CA . MET A 1 208 ? -12.230 7.601 -4.145 1.00 98.12 208 MET A CA 1
ATOM 1598 C C . MET A 1 208 ? -11.538 7.284 -5.476 1.00 98.12 208 MET A C 1
ATOM 1600 O O . MET A 1 208 ? -11.850 7.899 -6.497 1.00 98.12 208 MET A O 1
ATOM 1604 N N . ILE A 1 209 ? -10.654 6.281 -5.496 1.00 97.69 209 ILE A N 1
ATOM 1605 C CA . ILE A 1 209 ? -10.002 5.815 -6.727 1.00 97.69 209 ILE A CA 1
ATOM 1606 C C . ILE A 1 209 ? -11.038 5.222 -7.688 1.00 97.69 209 ILE A C 1
ATOM 1608 O O . ILE A 1 209 ? -11.028 5.546 -8.874 1.00 97.69 209 ILE A O 1
ATOM 1612 N N . LEU A 1 210 ? -11.968 4.399 -7.194 1.00 97.62 210 LEU A N 1
ATOM 1613 C CA . LEU A 1 210 ? -13.017 3.783 -8.014 1.00 97.62 210 LEU A CA 1
ATOM 1614 C C . LEU A 1 210 ? -13.936 4.821 -8.677 1.00 97.62 210 LEU A C 1
ATOM 1616 O O . LEU A 1 210 ? -14.309 4.655 -9.836 1.00 97.62 210 LEU A O 1
ATOM 1620 N N . GLN A 1 211 ? -14.268 5.913 -7.982 1.00 96.62 211 GLN A N 1
ATOM 1621 C CA . GLN A 1 211 ? -15.097 6.994 -8.534 1.00 96.62 211 GLN A CA 1
ATOM 1622 C C . GLN A 1 211 ? -14.431 7.743 -9.698 1.00 96.62 211 GLN A C 1
ATOM 1624 O O . GLN A 1 211 ? -15.122 8.339 -10.525 1.00 96.62 211 GLN A O 1
ATOM 1629 N N . LYS A 1 212 ? -13.095 7.739 -9.762 1.00 93.88 212 LYS A N 1
ATOM 1630 C CA . LYS A 1 212 ? -12.300 8.413 -10.801 1.00 93.88 212 LYS A CA 1
ATOM 1631 C C . LYS A 1 212 ? -11.404 7.437 -11.561 1.00 93.88 212 LYS A C 1
ATOM 1633 O O . LYS A 1 212 ? -10.359 7.819 -12.078 1.00 93.88 212 LYS A O 1
ATOM 1638 N N . PHE A 1 213 ? -11.824 6.176 -11.641 1.00 88.50 213 PHE A N 1
ATOM 1639 C CA . PHE A 1 213 ? -10.965 5.080 -12.074 1.00 88.50 213 PHE A CA 1
ATOM 1640 C C . PHE A 1 213 ? -10.418 5.256 -13.495 1.00 88.50 213 PHE A C 1
ATOM 1642 O O . PHE A 1 213 ? -9.248 4.975 -13.735 1.00 88.50 213 PHE A O 1
ATOM 1649 N N . SER A 1 214 ? -11.241 5.763 -14.422 1.00 81.81 214 SER A N 1
ATOM 1650 C CA . SER A 1 214 ? -10.857 6.011 -15.820 1.00 81.81 214 SER A CA 1
ATOM 1651 C C . SER A 1 214 ? -9.974 7.245 -16.019 1.00 81.81 214 SER A C 1
ATOM 1653 O O . SER A 1 214 ? -9.396 7.402 -17.091 1.00 81.81 214 SER A O 1
ATOM 1655 N N . THR A 1 215 ? -9.872 8.116 -15.015 1.00 88.69 215 THR A N 1
ATOM 1656 C CA . THR A 1 215 ? -9.038 9.316 -15.043 1.00 88.69 215 THR A CA 1
ATOM 1657 C C . THR A 1 215 ? -8.039 9.253 -13.893 1.00 88.69 215 THR A C 1
ATOM 1659 O O . THR A 1 215 ? -7.086 8.472 -13.940 1.00 88.69 215 THR A O 1
ATOM 1662 N N . PHE A 1 216 ? -8.236 10.076 -12.868 1.00 93.62 216 PHE A N 1
ATOM 1663 C CA . PHE A 1 216 ? -7.445 10.078 -11.654 1.00 93.62 216 PHE A CA 1
ATOM 1664 C C . PHE A 1 216 ? -8.178 10.799 -10.520 1.00 93.62 216 PHE A C 1
ATOM 1666 O O . PHE A 1 216 ? -8.965 11.726 -10.732 1.00 93.62 216 PHE A O 1
ATOM 1673 N N . TYR A 1 217 ? -7.875 10.386 -9.296 1.00 96.38 217 TYR A N 1
ATOM 1674 C CA . TYR A 1 217 ? -8.260 11.041 -8.055 1.00 96.38 217 TYR A CA 1
ATOM 1675 C C . TYR A 1 217 ? -7.030 11.692 -7.418 1.00 96.38 217 TYR A C 1
ATOM 1677 O O . TYR A 1 217 ? -6.012 11.037 -7.212 1.00 96.38 217 TYR A O 1
ATOM 1685 N N . ASN A 1 218 ? -7.116 12.977 -7.084 1.00 96.56 218 ASN A N 1
ATOM 1686 C CA . ASN A 1 218 ? -6.084 13.647 -6.298 1.00 96.56 218 ASN A CA 1
ATOM 1687 C C . ASN A 1 218 ? -6.403 13.481 -4.805 1.00 96.56 218 ASN A C 1
ATOM 1689 O O . ASN A 1 218 ? -7.503 13.870 -4.409 1.00 96.56 218 ASN A O 1
ATOM 1693 N N . PRO A 1 219 ? -5.482 12.930 -3.989 1.00 96.88 219 PRO A N 1
ATOM 1694 C CA . PRO A 1 219 ? -5.684 12.753 -2.555 1.00 96.88 219 PRO A CA 1
ATOM 1695 C C . PRO A 1 219 ? -6.181 14.019 -1.852 1.00 96.88 219 PRO A C 1
ATOM 1697 O O . PRO A 1 219 ? -5.492 15.039 -1.819 1.00 96.88 219 PRO A O 1
ATOM 1700 N N . ASP A 1 220 ? -7.376 13.932 -1.273 1.00 97.50 220 ASP A N 1
ATOM 1701 C CA . ASP A 1 220 ? -7.954 14.982 -0.436 1.00 97.50 220 ASP A CA 1
ATOM 1702 C C . ASP A 1 220 ? -7.343 14.965 0.986 1.00 97.50 220 ASP A C 1
ATOM 1704 O O . ASP A 1 220 ? -6.649 14.010 1.363 1.00 97.50 220 ASP A O 1
ATOM 1708 N N . PRO A 1 221 ? -7.590 16.000 1.813 1.00 98.06 221 PRO A N 1
ATOM 1709 C CA . PRO A 1 221 ? -7.084 16.047 3.182 1.00 98.06 221 PRO A CA 1
ATOM 1710 C C . PRO A 1 221 ? -7.435 14.823 4.041 1.00 98.06 221 PRO A C 1
ATOM 1712 O O . PRO A 1 221 ? -6.628 14.435 4.889 1.00 98.06 221 PRO A O 1
ATOM 1715 N N . LYS A 1 222 ? -8.584 14.173 3.810 1.00 98.44 222 LYS A N 1
ATOM 1716 C CA . LYS A 1 222 ? -8.987 12.967 4.543 1.00 98.44 222 LYS A CA 1
ATOM 1717 C C . LYS A 1 222 ? -8.142 11.770 4.151 1.00 98.44 222 LYS A C 1
ATOM 1719 O O . LYS A 1 222 ? -7.699 11.047 5.035 1.00 98.44 222 LYS A O 1
ATOM 1724 N N . THR A 1 223 ? -7.873 11.571 2.863 1.00 98.19 223 THR A N 1
ATOM 1725 C CA . THR A 1 223 ? -6.944 10.535 2.384 1.00 98.19 223 THR A CA 1
ATOM 1726 C C . THR A 1 223 ? -5.579 10.700 3.048 1.00 98.19 223 THR A C 1
ATOM 1728 O O . THR A 1 223 ? -5.088 9.773 3.690 1.00 98.19 223 THR A O 1
ATOM 1731 N N . ILE A 1 224 ? -5.027 11.915 3.005 1.00 97.62 224 ILE A N 1
ATOM 1732 C CA . ILE A 1 224 ? -3.736 12.254 3.619 1.00 97.62 224 ILE A CA 1
ATOM 1733 C C . ILE A 1 224 ? -3.728 11.974 5.129 1.00 97.62 224 ILE A C 1
ATOM 1735 O O . ILE A 1 224 ? -2.725 11.487 5.655 1.00 97.62 224 ILE A O 1
ATOM 1739 N N . GLU A 1 225 ? -4.811 12.295 5.839 1.00 98.25 225 GLU A N 1
ATOM 1740 C CA . GLU A 1 225 ? -4.936 12.028 7.273 1.00 98.25 225 GLU A CA 1
ATOM 1741 C C . GLU A 1 225 ? -5.057 10.534 7.583 1.00 98.25 225 GLU A C 1
ATOM 1743 O O . GLU A 1 225 ? -4.394 10.045 8.498 1.00 98.25 225 GLU A O 1
ATOM 1748 N N . LEU A 1 226 ? -5.870 9.791 6.829 1.00 98.44 226 LEU A N 1
ATOM 1749 C CA . LEU A 1 226 ? -6.057 8.355 7.035 1.00 98.44 226 LEU A CA 1
ATOM 1750 C C . LEU A 1 226 ? -4.724 7.608 6.913 1.00 98.44 226 LEU A C 1
ATOM 1752 O O . LEU A 1 226 ? -4.375 6.843 7.813 1.00 98.44 226 LEU A O 1
ATOM 1756 N N . GLU A 1 227 ? -3.930 7.903 5.883 1.00 97.19 227 GLU A N 1
ATOM 1757 C CA . GLU A 1 227 ? -2.593 7.322 5.686 1.00 97.19 227 GLU A CA 1
ATOM 1758 C C . GLU A 1 227 ? -1.679 7.518 6.908 1.00 97.19 227 GLU A C 1
ATOM 1760 O O . GLU A 1 227 ? -0.990 6.594 7.343 1.00 97.19 227 GLU A O 1
ATOM 1765 N N . LYS A 1 228 ? -1.707 8.710 7.518 1.00 96.88 228 LYS A N 1
ATOM 1766 C CA . LYS A 1 228 ? -0.909 9.041 8.712 1.00 96.88 228 LYS A CA 1
ATOM 1767 C C . LYS A 1 228 ? -1.459 8.391 9.983 1.00 96.88 228 LYS A C 1
ATOM 1769 O O . LYS A 1 228 ? -0.699 8.048 10.889 1.00 96.88 228 LYS A O 1
ATOM 1774 N N . SER A 1 229 ? -2.776 8.219 10.056 1.00 97.75 229 SER A N 1
ATOM 1775 C CA . SER A 1 229 ? -3.492 7.824 11.269 1.00 97.75 229 SER A CA 1
ATOM 1776 C C . SER A 1 229 ? -3.910 6.350 11.307 1.00 97.75 229 SER A C 1
ATOM 1778 O O . SER A 1 229 ? -4.559 5.941 12.269 1.00 97.75 229 SER A O 1
ATOM 1780 N N . TRP A 1 230 ? -3.498 5.506 10.353 1.00 98.12 230 TRP A N 1
ATOM 1781 C CA . TRP A 1 230 ? -3.860 4.078 10.318 1.00 98.12 230 TRP A CA 1
ATOM 1782 C C . TRP A 1 230 ? -3.621 3.339 11.640 1.00 98.12 230 TRP A C 1
ATOM 1784 O O . TRP A 1 230 ? -4.517 2.669 12.169 1.00 98.12 230 TRP A O 1
ATOM 1794 N N . GLN A 1 231 ? -2.434 3.508 12.230 1.00 96.31 231 GLN A N 1
ATOM 1795 C CA . GLN A 1 231 ? -2.118 2.897 13.521 1.00 96.31 231 GLN A CA 1
ATOM 1796 C C . GLN A 1 231 ? -2.948 3.503 14.661 1.00 96.31 231 GLN A C 1
ATOM 1798 O O . GLN A 1 231 ? -3.429 2.777 15.532 1.00 96.31 231 GLN A O 1
ATOM 1803 N N . LYS A 1 232 ? -3.127 4.828 14.667 1.00 97.50 232 LYS A N 1
ATOM 1804 C CA . LYS A 1 232 ? -3.907 5.549 15.683 1.00 97.50 232 LYS A CA 1
ATOM 1805 C C . LYS A 1 232 ? -5.365 5.075 15.691 1.00 97.50 232 LYS A C 1
ATOM 1807 O O . LYS A 1 232 ? -5.891 4.755 16.755 1.00 97.50 232 LYS A O 1
ATOM 1812 N N . ILE A 1 233 ? -5.975 4.951 14.512 1.00 98.38 233 ILE A N 1
ATOM 1813 C CA . ILE A 1 233 ? -7.338 4.437 14.327 1.00 98.38 233 ILE A CA 1
ATOM 1814 C C . ILE A 1 233 ? -7.425 2.980 14.785 1.00 98.38 233 ILE A C 1
ATOM 1816 O O . ILE A 1 233 ? -8.302 2.639 15.576 1.00 98.38 233 ILE A O 1
ATOM 1820 N N . THR A 1 234 ? -6.475 2.137 14.369 1.00 97.88 234 THR A N 1
ATOM 1821 C CA . THR A 1 234 ? -6.422 0.728 14.789 1.00 97.88 234 THR A CA 1
ATOM 1822 C C . THR A 1 234 ? -6.378 0.590 16.311 1.00 97.88 234 THR A C 1
ATOM 1824 O O . THR A 1 234 ? -7.154 -0.175 16.884 1.00 97.88 234 THR A O 1
ATOM 1827 N N . LYS A 1 235 ? -5.506 1.353 16.983 1.00 97.25 235 LYS A N 1
ATOM 1828 C CA . LYS A 1 235 ? -5.405 1.354 18.448 1.00 97.25 235 LYS A CA 1
ATOM 1829 C C . LYS A 1 235 ? -6.709 1.804 19.098 1.00 97.25 235 LYS A C 1
ATOM 1831 O O . LYS A 1 235 ? -7.163 1.126 20.013 1.00 97.25 235 LYS A O 1
ATOM 1836 N N . GLY A 1 236 ? -7.327 2.874 18.590 1.00 97.31 236 GLY A N 1
ATOM 1837 C CA . GLY A 1 236 ? -8.617 3.366 19.079 1.00 97.31 236 GLY A CA 1
ATOM 1838 C C . GLY A 1 236 ? -9.733 2.323 18.978 1.00 97.31 236 GLY A C 1
ATOM 1839 O O . GLY A 1 236 ? -10.453 2.106 19.950 1.00 97.31 236 GLY A O 1
ATOM 1840 N N . ILE A 1 237 ? -9.834 1.614 17.847 1.00 97.69 237 ILE A N 1
ATOM 1841 C CA . ILE A 1 237 ? -10.802 0.519 17.664 1.00 97.69 237 ILE A CA 1
ATOM 1842 C C . ILE A 1 237 ? -10.498 -0.633 18.629 1.00 97.69 237 ILE A C 1
ATOM 1844 O O . ILE A 1 237 ? -11.397 -1.107 19.326 1.00 97.69 237 ILE A O 1
ATOM 1848 N N . LYS A 1 238 ? -9.235 -1.067 18.711 1.00 96.19 238 LYS A N 1
ATOM 1849 C CA . LYS A 1 238 ? -8.812 -2.173 19.581 1.00 96.19 238 LYS A CA 1
ATOM 1850 C C . LYS A 1 238 ? -9.095 -1.899 21.057 1.00 96.19 238 LYS A C 1
ATOM 1852 O O . LYS A 1 238 ? -9.545 -2.802 21.753 1.00 96.19 238 LYS A O 1
ATOM 1857 N N . SER A 1 239 ? -8.810 -0.690 21.539 1.00 95.38 239 SER A N 1
ATOM 1858 C CA . SER A 1 239 ? -8.987 -0.318 22.947 1.00 95.38 239 SER A CA 1
ATOM 1859 C C . SER A 1 239 ? -10.392 0.181 23.282 1.00 95.38 239 SER A C 1
ATOM 1861 O O . SER A 1 239 ? -10.621 0.615 24.410 1.00 95.38 239 SER A O 1
ATOM 1863 N N . SER A 1 240 ? -11.316 0.178 22.318 1.00 96.75 240 SER A N 1
ATOM 1864 C CA . SER A 1 240 ? -12.681 0.639 22.551 1.00 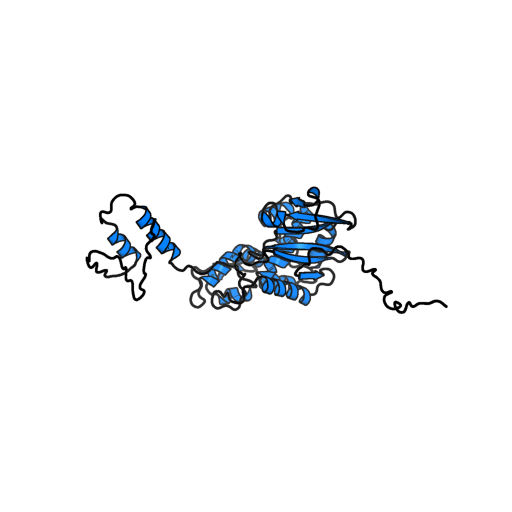96.75 240 SER A CA 1
ATOM 1865 C C . SER A 1 240 ? -13.424 -0.262 23.540 1.00 96.75 240 SER A C 1
ATOM 1867 O O . SER A 1 240 ? -13.238 -1.479 23.573 1.00 96.75 240 SER A O 1
ATOM 1869 N N . ILE A 1 241 ? -14.301 0.339 24.344 1.00 95.19 241 ILE A N 1
ATOM 1870 C CA . ILE A 1 241 ? -15.173 -0.380 25.280 1.00 95.19 241 ILE A CA 1
ATOM 1871 C C . ILE A 1 241 ? -16.609 -0.128 24.846 1.00 95.19 241 ILE A C 1
ATOM 1873 O O . ILE A 1 241 ? -17.043 1.022 24.790 1.00 95.19 241 ILE A O 1
ATOM 1877 N N . LYS A 1 242 ? -17.342 -1.200 24.519 1.00 94.19 242 LYS A N 1
ATOM 1878 C CA . LYS A 1 242 ? -18.717 -1.122 23.989 1.00 94.19 242 LYS A CA 1
ATOM 1879 C C . LYS A 1 242 ? -18.830 -0.148 22.798 1.00 94.19 242 LYS A C 1
ATOM 1881 O O . LYS A 1 242 ? -19.766 0.637 22.713 1.00 94.19 242 LYS A O 1
ATOM 1886 N N . GLY A 1 243 ? -17.827 -0.163 21.915 1.00 95.19 243 GLY A N 1
ATOM 1887 C CA . GLY A 1 243 ? -17.761 0.698 20.730 1.00 95.19 243 GLY A CA 1
ATOM 1888 C C . GLY A 1 243 ? -17.369 2.156 20.995 1.00 95.19 243 GLY A C 1
ATOM 1889 O O . GLY A 1 243 ? -17.272 2.921 20.041 1.00 95.19 243 GLY A O 1
ATOM 1890 N N . VAL A 1 244 ? -17.110 2.554 22.245 1.00 97.75 244 VAL A N 1
ATOM 1891 C CA . VAL A 1 244 ? -16.667 3.913 22.596 1.00 97.75 244 VAL A CA 1
ATOM 1892 C C . VAL A 1 244 ? -15.142 3.987 22.601 1.00 97.75 244 VAL A C 1
ATOM 1894 O O . VAL A 1 244 ? -14.478 3.183 23.257 1.00 97.75 244 VAL A O 1
ATOM 1897 N N . ILE A 1 245 ? -14.590 4.977 21.903 1.00 97.25 245 ILE A N 1
ATOM 1898 C CA . ILE A 1 245 ? -13.156 5.259 21.816 1.00 97.25 245 ILE A CA 1
ATOM 1899 C C . ILE A 1 245 ? -12.810 6.369 22.817 1.00 97.25 245 ILE A C 1
ATOM 1901 O O . ILE A 1 245 ? -13.393 7.453 22.779 1.00 97.25 245 ILE A O 1
ATOM 1905 N N . LYS A 1 246 ? -11.866 6.095 23.728 1.00 94.81 246 LYS A N 1
ATOM 1906 C CA . LYS A 1 246 ? -11.361 7.065 24.712 1.00 94.81 246 LYS A CA 1
ATOM 1907 C C . LYS A 1 246 ? -9.827 7.035 24.777 1.00 94.81 246 LYS A C 1
ATOM 1909 O O . LYS A 1 246 ? -9.276 5.952 24.984 1.00 94.81 246 LYS A O 1
ATOM 1914 N N . PRO A 1 247 ? -9.143 8.191 24.675 1.00 95.25 247 PRO A N 1
ATOM 1915 C CA . PRO A 1 247 ? -9.685 9.510 24.306 1.00 95.25 247 PRO A CA 1
ATOM 1916 C C . PRO A 1 247 ? -10.231 9.536 22.865 1.00 95.25 247 PRO A C 1
ATOM 1918 O O . PRO A 1 247 ? -9.927 8.637 22.084 1.00 95.25 247 PRO A O 1
ATOM 1921 N N . GLU A 1 248 ? -11.033 10.552 22.522 1.00 96.56 248 GLU A N 1
ATOM 1922 C CA . GLU A 1 248 ? -11.510 10.737 21.142 1.00 96.56 248 GLU A CA 1
ATOM 1923 C C . GLU A 1 248 ? -10.331 10.874 20.167 1.00 96.56 248 GLU A C 1
ATOM 1925 O O . GLU A 1 248 ? -9.296 11.465 20.491 1.00 96.56 248 GLU A O 1
ATOM 1930 N N . LEU A 1 249 ? -10.476 10.333 18.957 1.00 97.94 249 LEU A N 1
ATOM 1931 C CA . LEU A 1 249 ? -9.510 10.578 17.896 1.00 97.94 249 LEU A CA 1
ATOM 1932 C C . LEU A 1 249 ? -9.881 11.887 17.208 1.00 97.94 249 LEU A C 1
ATOM 1934 O O . LEU A 1 249 ? -10.979 12.032 16.679 1.00 97.94 249 LEU A O 1
ATOM 1938 N N . VAL A 1 250 ? -8.942 12.824 17.178 1.00 97.38 250 VAL A N 1
ATOM 1939 C CA . VAL A 1 250 ? -9.035 14.004 16.316 1.00 97.38 250 VAL A CA 1
ATOM 1940 C C . VAL A 1 250 ? -8.358 13.661 14.992 1.00 97.38 250 VAL A C 1
ATOM 1942 O O . VAL A 1 250 ? -7.146 13.420 14.979 1.00 97.38 250 VAL A O 1
ATOM 1945 N N . LEU A 1 251 ? -9.164 13.558 13.937 1.00 98.19 251 LEU A N 1
ATOM 1946 C CA . LEU A 1 251 ? -8.771 13.345 12.543 1.00 98.19 251 LEU A CA 1
ATOM 1947 C C . LEU A 1 251 ? -9.193 14.569 11.707 1.00 98.19 251 LEU A C 1
ATOM 1949 O O . LEU A 1 251 ? -9.568 15.609 12.252 1.00 98.19 251 LEU A O 1
ATOM 1953 N N . VAL A 1 252 ? -9.163 14.433 10.385 1.00 98.25 252 VAL A N 1
ATOM 1954 C CA . VAL A 1 252 ? -9.462 15.470 9.396 1.00 98.25 252 VAL A CA 1
ATOM 1955 C C . VAL A 1 252 ? -10.450 14.905 8.371 1.00 98.25 252 VAL A C 1
ATOM 1957 O O . VAL A 1 252 ? -10.330 13.745 7.968 1.00 98.25 252 VAL A O 1
ATOM 1960 N N . ASP A 1 253 ? -11.455 15.694 7.996 1.00 97.81 253 ASP A N 1
ATOM 1961 C CA . ASP A 1 253 ? -12.416 15.356 6.943 1.00 97.81 253 ASP A CA 1
ATOM 1962 C C . ASP A 1 253 ? -11.915 15.730 5.536 1.00 97.81 253 ASP A C 1
ATOM 1964 O O . ASP A 1 253 ? -10.808 16.231 5.345 1.00 97.81 253 ASP A O 1
ATOM 1968 N N . ASP A 1 254 ? -12.728 15.450 4.520 1.00 96.56 254 ASP A N 1
ATOM 1969 C CA . ASP A 1 254 ? -12.413 15.679 3.104 1.00 96.56 254 ASP A CA 1
ATOM 1970 C C . ASP A 1 254 ? -12.268 17.169 2.756 1.00 96.56 254 ASP A C 1
ATOM 1972 O O . ASP A 1 254 ? -11.695 17.521 1.727 1.00 96.56 254 ASP A O 1
ATOM 1976 N N . LYS A 1 255 ? -12.737 18.058 3.636 1.00 97.31 255 LYS A N 1
ATOM 1977 C CA . LYS A 1 255 ? -12.652 19.516 3.507 1.00 97.31 255 LYS A CA 1
ATOM 1978 C C . LYS A 1 255 ? -11.552 20.115 4.382 1.00 97.31 255 LYS A C 1
ATOM 1980 O O . LYS A 1 255 ? -11.455 21.338 4.477 1.00 97.31 255 LYS A O 1
ATOM 1985 N N . GLY A 1 256 ? -10.735 19.285 5.031 1.00 96.81 256 GLY A N 1
ATOM 1986 C CA . GLY A 1 256 ? -9.662 19.743 5.909 1.00 96.81 256 GLY A CA 1
ATOM 1987 C C . GLY A 1 256 ? -10.128 20.186 7.300 1.00 96.81 256 GLY A C 1
ATOM 1988 O O . GLY A 1 256 ? -9.342 20.781 8.036 1.00 96.81 256 GLY A O 1
ATOM 1989 N N . LYS A 1 257 ? -11.384 19.930 7.685 1.00 98.00 257 LYS A N 1
ATOM 1990 C CA . LYS A 1 257 ? -11.919 20.303 9.001 1.00 98.00 257 LYS A CA 1
ATOM 1991 C C . LYS A 1 257 ? -11.715 19.181 10.025 1.00 98.00 257 LYS A C 1
ATOM 1993 O O . LYS A 1 257 ? -11.630 18.013 9.645 1.00 98.00 257 LYS A O 1
ATOM 1998 N N . PRO A 1 258 ? -11.664 19.499 11.334 1.00 98.00 258 PRO A N 1
ATOM 1999 C CA . PRO A 1 258 ? -11.539 18.482 12.370 1.00 98.00 258 PRO A CA 1
ATOM 2000 C C . PRO A 1 258 ? -12.694 17.476 12.339 1.00 98.00 258 PRO A C 1
ATOM 2002 O O . PRO A 1 258 ? -13.860 17.838 12.496 1.00 98.00 258 PRO A O 1
ATOM 2005 N N . TRP A 1 259 ? -12.353 16.198 12.220 1.00 98.19 259 TRP A N 1
ATOM 2006 C CA . TRP A 1 259 ? -13.279 15.081 12.339 1.00 98.19 259 TRP A CA 1
ATOM 2007 C C . TRP A 1 259 ? -13.030 14.361 13.664 1.00 98.19 259 TRP A C 1
ATOM 2009 O O . TRP A 1 259 ? -12.063 13.613 13.821 1.00 98.19 259 TRP A O 1
ATOM 2019 N N . LYS A 1 260 ? -13.893 14.622 14.649 1.00 97.81 260 LYS A N 1
ATOM 2020 C CA . LYS A 1 260 ? -13.816 14.000 15.975 1.00 97.81 260 LYS A CA 1
ATOM 2021 C C . LYS A 1 260 ? -14.509 12.643 15.977 1.00 97.81 260 LYS A C 1
ATOM 2023 O O . LYS A 1 260 ? -15.707 12.548 15.712 1.00 97.81 260 LYS A O 1
ATOM 2028 N N . VAL A 1 261 ? -13.752 11.607 16.313 1.00 98.06 261 VAL A N 1
ATOM 2029 C CA . VAL A 1 261 ? -14.211 10.220 16.363 1.00 98.06 261 VAL A CA 1
ATOM 2030 C C . VAL A 1 261 ? -14.197 9.745 17.810 1.00 98.06 261 VAL A C 1
ATOM 2032 O O . VAL A 1 261 ? -13.138 9.524 18.400 1.00 98.06 261 VAL A O 1
ATOM 2035 N N . SER A 1 262 ? -15.382 9.550 18.375 1.00 97.88 262 SER A N 1
ATOM 2036 C CA . SER A 1 262 ? -15.577 9.028 19.732 1.00 97.88 262 SER A CA 1
ATOM 2037 C C . SER A 1 262 ? -16.171 7.620 19.743 1.00 97.88 262 SER A C 1
ATOM 2039 O O . SER A 1 262 ? -16.228 6.984 20.797 1.00 97.88 262 SER A O 1
ATOM 2041 N N . LYS A 1 263 ? -16.586 7.103 18.582 1.00 98.06 263 LYS A N 1
ATOM 2042 C CA . LYS A 1 263 ? -17.168 5.771 18.434 1.00 98.06 263 LYS A CA 1
ATOM 2043 C C . LYS A 1 263 ? -16.560 5.006 17.262 1.00 98.06 263 LYS A C 1
ATOM 2045 O O . LYS A 1 263 ? -16.111 5.580 16.274 1.00 98.06 263 LYS A O 1
ATOM 2050 N N . VAL A 1 264 ? -16.559 3.683 17.385 1.00 97.75 264 VAL A N 1
ATOM 2051 C CA . VAL A 1 264 ? -16.039 2.754 16.373 1.00 97.75 264 VAL A CA 1
ATOM 2052 C C . VAL A 1 264 ? -16.862 2.797 15.082 1.00 97.75 264 VAL A C 1
ATOM 2054 O O . VAL A 1 264 ? -16.285 2.774 13.997 1.00 97.75 264 VAL A O 1
ATOM 2057 N N . ASP A 1 265 ? -18.187 2.913 15.177 1.00 97.38 265 ASP A N 1
ATOM 2058 C CA . ASP A 1 265 ? -19.104 2.982 14.026 1.00 97.38 265 ASP A CA 1
ATOM 2059 C C . ASP A 1 265 ? -18.793 4.140 13.061 1.00 97.38 265 ASP A C 1
ATOM 2061 O O . ASP A 1 265 ? -18.987 4.002 11.858 1.00 97.38 265 ASP A O 1
ATOM 2065 N N . GLN A 1 266 ? -18.231 5.242 13.558 1.00 97.62 266 GLN A N 1
ATOM 2066 C CA . GLN A 1 266 ? -17.840 6.395 12.749 1.00 97.62 266 GLN A CA 1
ATOM 2067 C C . GLN A 1 266 ? -16.659 6.084 11.818 1.00 97.62 266 GLN A C 1
ATOM 2069 O O . GLN A 1 266 ? -16.572 6.657 10.735 1.00 97.62 266 GLN A O 1
ATOM 2074 N N . VAL A 1 267 ? -15.748 5.185 12.210 1.00 97.31 267 VAL A N 1
ATOM 2075 C CA . VAL A 1 267 ? -14.553 4.840 11.415 1.00 97.31 267 VAL A CA 1
ATOM 2076 C C . VAL A 1 267 ? -14.681 3.523 10.663 1.00 97.31 267 VAL A C 1
ATOM 2078 O O . VAL A 1 267 ? -14.001 3.346 9.657 1.00 97.31 267 VAL A O 1
ATOM 2081 N N . VAL A 1 268 ? -15.569 2.615 11.072 1.00 97.25 268 VAL A N 1
ATOM 2082 C CA . VAL A 1 268 ? -15.772 1.333 10.372 1.00 97.25 268 VAL A CA 1
ATOM 2083 C C . VAL A 1 268 ? -15.986 1.491 8.856 1.00 97.25 268 VAL A C 1
ATOM 2085 O O . VAL A 1 268 ? -15.306 0.782 8.115 1.00 97.25 268 VAL A O 1
ATOM 2088 N N . PRO A 1 269 ? -16.817 2.430 8.355 1.00 97.81 269 PRO A N 1
ATOM 2089 C CA . PRO A 1 269 ? -17.058 2.577 6.917 1.00 97.81 269 PRO A CA 1
ATOM 2090 C C . PRO A 1 269 ? -15.823 2.964 6.095 1.00 97.81 269 PRO A C 1
ATOM 2092 O O . PRO A 1 269 ? -15.782 2.706 4.895 1.00 97.81 269 PRO A O 1
ATOM 2095 N N . VAL A 1 270 ? -14.815 3.594 6.714 1.00 98.19 270 VAL A N 1
ATOM 2096 C CA . VAL A 1 270 ? -13.601 4.029 6.004 1.00 98.19 270 VAL A CA 1
ATOM 2097 C C . VAL A 1 270 ? -12.475 2.998 6.063 1.00 98.19 270 VAL A C 1
ATOM 2099 O O . VAL A 1 270 ? -11.512 3.115 5.306 1.00 98.19 270 VAL A O 1
ATOM 2102 N N . MET A 1 271 ? -12.583 1.981 6.922 1.00 98.56 271 MET A N 1
ATOM 2103 C CA . MET A 1 271 ? -11.541 0.978 7.142 1.00 98.56 271 MET A CA 1
ATOM 2104 C C . MET A 1 271 ? -11.678 -0.223 6.203 1.00 98.56 271 MET A C 1
ATOM 2106 O O . MET A 1 271 ? -12.763 -0.752 5.989 1.00 98.56 271 MET A O 1
ATOM 2110 N N . GLY A 1 272 ? -10.546 -0.687 5.676 1.00 98.38 272 GLY A N 1
ATOM 2111 C CA . GLY A 1 272 ? -10.429 -1.931 4.910 1.00 98.38 272 GLY A CA 1
ATOM 2112 C C . GLY A 1 272 ? -9.650 -3.027 5.638 1.00 98.38 272 GLY A C 1
ATOM 2113 O O . GLY A 1 272 ? -10.012 -4.195 5.534 1.00 98.38 272 GLY A O 1
ATOM 2114 N N . LEU A 1 273 ? -8.603 -2.666 6.384 1.00 98.44 273 LEU A N 1
ATOM 2115 C CA . LEU A 1 273 ? -7.739 -3.606 7.104 1.00 98.44 273 LEU A CA 1
ATOM 2116 C C . LEU A 1 273 ? -7.117 -2.918 8.325 1.00 98.44 273 LEU A C 1
ATOM 2118 O O . LEU A 1 273 ? -6.612 -1.800 8.222 1.00 98.44 273 LEU A O 1
ATOM 2122 N N . LEU A 1 274 ? -7.135 -3.582 9.478 1.00 97.81 274 LEU A N 1
ATOM 2123 C CA . LEU A 1 274 ? -6.526 -3.101 10.719 1.00 97.81 274 LEU A CA 1
ATOM 2124 C C . LEU A 1 274 ? -5.114 -3.655 10.890 1.00 97.81 274 LEU A C 1
ATOM 2126 O O . LEU A 1 274 ? -4.852 -4.816 10.578 1.00 97.81 274 LEU A O 1
ATOM 2130 N N . LYS A 1 275 ? -4.215 -2.838 11.441 1.00 95.88 275 LYS A N 1
ATOM 2131 C CA . LYS A 1 275 ? -2.855 -3.273 11.778 1.00 95.88 275 LYS A CA 1
ATOM 2132 C C . LYS A 1 275 ? -2.882 -4.313 12.903 1.00 95.88 275 LYS A C 1
ATOM 2134 O O . LYS A 1 275 ? -3.713 -4.241 13.808 1.00 95.88 275 LYS A O 1
ATOM 2139 N N . TYR A 1 276 ? -1.940 -5.251 12.897 1.00 94.56 276 TYR A N 1
ATOM 2140 C CA . TYR A 1 276 ? -1.704 -6.094 14.065 1.00 94.56 276 TYR A CA 1
ATOM 2141 C C . TYR A 1 276 ? -1.109 -5.257 15.204 1.00 94.56 276 TYR A C 1
ATOM 2143 O O . TYR A 1 276 ? -0.039 -4.670 15.065 1.00 94.56 276 TYR A O 1
ATOM 2151 N N . GLU A 1 277 ? -1.775 -5.230 16.355 1.00 92.69 277 GLU A N 1
ATOM 2152 C CA . GLU A 1 277 ? -1.334 -4.477 17.538 1.00 92.69 277 GLU A CA 1
ATOM 2153 C C . GLU A 1 277 ? -1.081 -5.403 18.741 1.00 92.69 277 GLU A C 1
ATOM 2155 O O . GLU A 1 277 ? -1.132 -4.966 19.891 1.00 92.69 277 GLU A O 1
ATOM 2160 N N . GLY A 1 278 ? -0.857 -6.702 18.511 1.00 84.38 278 GLY A N 1
ATOM 2161 C CA . GLY A 1 278 ? -0.718 -7.696 19.581 1.00 84.38 278 GLY A CA 1
ATOM 2162 C C . GLY A 1 278 ? -2.045 -8.087 20.231 1.00 84.38 278 GLY A C 1
ATOM 2163 O O . GLY A 1 278 ? -3.092 -7.483 19.971 1.00 84.38 278 GLY A O 1
ATOM 2164 N N . SER A 1 279 ? -2.010 -9.059 21.142 1.00 63.47 279 SER A N 1
ATOM 2165 C CA . SER A 1 279 ? -3.058 -9.183 22.156 1.00 63.47 279 SER A CA 1
ATOM 2166 C C . SER A 1 279 ? -3.021 -7.943 23.053 1.00 63.47 279 SER A C 1
ATOM 2168 O O . SER A 1 279 ? -1.984 -7.312 23.261 1.00 63.47 279 SER A O 1
ATOM 2170 N N . SER A 1 280 ? -4.174 -7.486 23.522 1.00 46.00 280 SER A N 1
ATOM 2171 C CA . SER A 1 280 ? -4.232 -6.523 24.617 1.00 46.00 280 SER A CA 1
ATOM 2172 C C . SER A 1 280 ? -3.649 -7.209 25.851 1.00 46.00 280 SER A C 1
ATOM 2174 O O . SER A 1 280 ? -4.369 -7.875 26.582 1.00 46.00 280 SER A O 1
ATOM 2176 N N . SER A 1 281 ? -2.350 -7.060 26.111 1.00 39.22 281 SER A N 1
ATOM 2177 C CA . SER A 1 281 ? -1.819 -7.271 2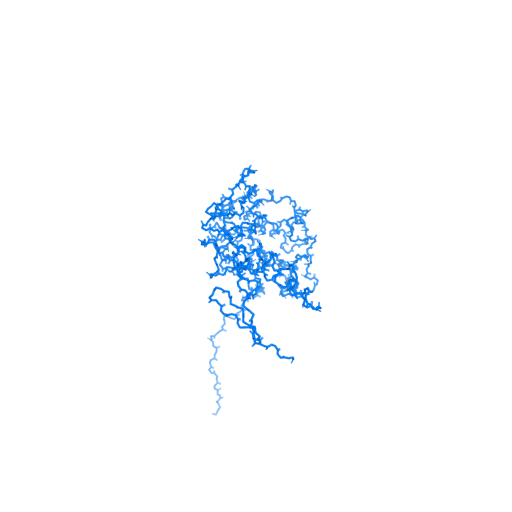7.457 1.00 39.22 281 SER A CA 1
ATOM 2178 C C . SER A 1 281 ? -2.333 -6.121 28.324 1.00 39.22 281 SER A C 1
ATOM 2180 O O . SER A 1 281 ? -1.661 -5.112 28.550 1.00 39.22 281 SER A O 1
ATOM 2182 N N . SER A 1 282 ? -3.605 -6.248 28.699 1.00 36.09 282 SER A N 1
ATOM 2183 C CA . SER A 1 282 ? -4.350 -5.394 29.603 1.00 36.09 282 SER A CA 1
ATOM 2184 C C . SER A 1 282 ? -3.635 -5.377 30.940 1.00 36.09 282 SER A C 1
ATOM 2186 O O . SER A 1 282 ? -3.638 -6.399 31.611 1.00 36.09 282 SER A O 1
ATOM 2188 N N . ILE A 1 283 ? -3.072 -4.236 31.348 1.00 41.94 283 ILE A N 1
ATOM 2189 C CA . ILE A 1 283 ? -2.762 -3.918 32.757 1.00 41.94 283 ILE A CA 1
ATOM 2190 C C . ILE A 1 283 ? -1.609 -4.749 33.375 1.00 41.94 283 ILE A C 1
ATOM 2192 O O . ILE A 1 283 ? -0.787 -4.195 34.102 1.00 41.94 283 ILE A O 1
ATOM 2196 N N . THR A 1 284 ? -1.435 -6.014 32.997 1.00 40.28 284 THR A N 1
ATOM 2197 C CA . THR A 1 284 ? -0.410 -6.950 33.444 1.00 40.28 284 THR A CA 1
ATOM 2198 C C . THR A 1 284 ? 0.978 -6.502 33.043 1.00 40.28 284 THR A C 1
ATOM 2200 O O . THR A 1 284 ? 1.868 -6.620 33.859 1.00 40.28 284 THR A O 1
ATOM 2203 N N . SER A 1 285 ? 1.208 -5.893 31.875 1.00 42.16 285 SER A N 1
ATOM 2204 C CA . SER A 1 285 ? 2.570 -5.447 31.522 1.00 42.16 285 SER A CA 1
ATOM 2205 C C . SER A 1 285 ? 3.051 -4.252 32.363 1.00 42.16 285 SER A C 1
ATOM 2207 O O . SER A 1 285 ? 4.251 -4.114 32.598 1.00 42.16 285 SER A O 1
ATOM 2209 N N . LYS A 1 286 ? 2.132 -3.382 32.812 1.00 43.34 286 LYS A N 1
ATOM 2210 C CA . LYS A 1 286 ? 2.451 -2.259 33.708 1.00 43.34 286 LYS A CA 1
ATOM 2211 C C . LYS A 1 286 ? 2.599 -2.748 35.145 1.00 43.34 286 LYS A C 1
ATOM 2213 O O . LYS A 1 286 ? 3.605 -2.427 35.762 1.00 43.34 286 LYS A O 1
ATOM 2218 N N . PHE A 1 287 ? 1.676 -3.587 35.623 1.00 51.88 287 PHE A N 1
ATOM 2219 C CA . PHE A 1 287 ? 1.797 -4.238 36.931 1.00 51.88 287 PHE A CA 1
ATOM 2220 C C . PHE A 1 287 ? 3.065 -5.081 37.025 1.00 51.88 287 PHE A C 1
ATOM 2222 O O . PHE A 1 287 ? 3.794 -4.941 37.988 1.00 51.88 287 PHE A O 1
ATOM 2229 N N . TYR A 1 288 ? 3.397 -5.873 36.007 1.00 46.66 288 TYR A N 1
ATOM 2230 C CA . TYR A 1 288 ? 4.609 -6.689 35.981 1.00 46.66 288 TYR A CA 1
ATOM 2231 C C . TYR A 1 288 ? 5.871 -5.823 35.924 1.00 46.66 288 TYR A C 1
ATOM 2233 O O . TYR A 1 288 ? 6.846 -6.143 36.584 1.00 46.66 288 TYR A O 1
ATOM 2241 N N . LYS A 1 289 ? 5.865 -4.683 35.214 1.00 43.78 289 LYS A N 1
ATOM 2242 C CA . LYS A 1 289 ? 6.982 -3.720 35.270 1.00 43.78 289 LYS A CA 1
ATOM 2243 C C . LYS A 1 289 ? 7.145 -3.083 36.651 1.00 43.78 289 LYS A C 1
ATOM 2245 O O . LYS A 1 289 ? 8.273 -2.958 37.110 1.00 43.78 289 LYS A O 1
ATOM 2250 N N . VAL A 1 290 ? 6.051 -2.699 37.308 1.00 51.84 290 VAL A N 1
ATOM 2251 C CA . VAL A 1 290 ? 6.080 -2.146 38.673 1.00 51.84 290 VAL A CA 1
ATOM 2252 C C . VAL A 1 290 ? 6.545 -3.213 39.665 1.00 51.84 290 VAL A C 1
ATOM 2254 O O . VAL A 1 290 ? 7.495 -2.985 40.403 1.00 51.84 290 VAL A O 1
ATOM 2257 N N . LEU A 1 291 ? 5.963 -4.411 39.601 1.00 51.06 291 LEU A N 1
ATOM 2258 C CA . LEU A 1 291 ? 6.308 -5.567 40.422 1.00 51.06 291 LEU A CA 1
ATOM 2259 C C . LEU A 1 291 ? 7.793 -5.936 40.263 1.00 51.06 291 LEU A C 1
ATOM 2261 O O . LEU A 1 291 ? 8.512 -6.073 41.246 1.00 51.06 291 LEU A O 1
ATOM 2265 N N . MET A 1 292 ? 8.290 -6.020 39.026 1.00 46.84 292 MET A N 1
ATOM 2266 C CA . MET A 1 292 ? 9.692 -6.348 38.753 1.00 46.84 292 MET A CA 1
ATOM 2267 C C . MET A 1 292 ? 10.655 -5.228 39.159 1.00 46.84 292 MET A C 1
ATOM 2269 O O . MET A 1 292 ? 11.788 -5.532 39.515 1.00 46.84 292 MET A O 1
ATOM 2273 N N . ASN A 1 293 ? 10.233 -3.960 39.146 1.00 48.19 293 ASN A N 1
ATOM 2274 C CA . ASN A 1 293 ? 11.039 -2.856 39.671 1.00 48.19 293 ASN A CA 1
ATOM 2275 C C . ASN A 1 293 ? 11.108 -2.882 41.205 1.00 48.19 293 ASN A C 1
ATOM 2277 O O . ASN A 1 293 ? 12.189 -2.696 41.750 1.00 48.19 293 ASN A O 1
ATOM 2281 N N . VAL A 1 294 ? 10.005 -3.195 41.893 1.00 51.22 294 VAL A N 1
ATOM 2282 C CA . VAL A 1 294 ? 9.986 -3.372 43.358 1.00 51.22 294 VAL A CA 1
ATOM 2283 C C . VAL A 1 294 ? 10.876 -4.546 43.781 1.00 51.22 294 VAL A C 1
ATOM 2285 O O . VAL A 1 294 ? 11.643 -4.430 44.733 1.00 51.22 294 VAL A O 1
ATOM 2288 N N . PHE A 1 295 ? 10.848 -5.664 43.048 1.00 45.41 295 PHE A N 1
ATOM 2289 C CA . PHE A 1 295 ? 11.688 -6.822 43.371 1.00 45.41 295 PHE A CA 1
ATOM 2290 C C . PHE A 1 295 ? 13.149 -6.688 42.911 1.00 45.41 295 PHE A C 1
ATOM 2292 O O . PHE A 1 295 ? 14.026 -7.258 43.556 1.00 45.41 295 PHE A O 1
ATOM 2299 N N . LYS A 1 296 ? 13.454 -5.905 41.863 1.00 40.78 296 LYS A N 1
ATOM 2300 C CA . LYS A 1 296 ? 14.847 -5.624 41.456 1.00 40.78 296 LYS A CA 1
ATOM 2301 C C . LYS A 1 296 ? 15.614 -4.757 42.452 1.00 40.78 296 LYS A C 1
ATOM 2303 O O . LYS A 1 296 ? 16.837 -4.839 42.478 1.00 40.78 296 LYS A O 1
ATOM 2308 N N . VAL A 1 297 ? 14.928 -3.956 43.265 1.00 37.03 297 VAL A N 1
ATOM 2309 C CA . VAL A 1 297 ? 15.572 -3.098 44.274 1.00 37.03 297 VAL A CA 1
ATOM 2310 C C . VAL A 1 297 ? 16.044 -3.898 45.503 1.00 37.03 297 VAL A C 1
ATOM 2312 O O . VAL A 1 297 ? 16.882 -3.415 46.253 1.00 37.03 297 VAL A O 1
ATOM 2315 N N . ASN A 1 298 ? 15.621 -5.158 45.673 1.00 41.94 298 ASN A N 1
ATOM 2316 C CA . ASN A 1 298 ? 15.823 -5.909 46.921 1.00 41.94 298 ASN A CA 1
ATOM 2317 C C . ASN A 1 298 ? 16.898 -7.012 46.891 1.00 41.94 298 ASN A C 1
ATOM 2319 O O . ASN A 1 298 ? 16.909 -7.870 47.773 1.00 41.94 298 ASN A O 1
ATOM 2323 N N . ASN A 1 299 ? 17.864 -6.970 45.967 1.00 41.75 299 ASN A N 1
ATOM 2324 C CA . ASN A 1 299 ? 19.049 -7.851 46.019 1.00 41.75 299 ASN A CA 1
ATOM 2325 C C . ASN A 1 299 ? 20.125 -7.389 47.030 1.00 41.75 299 ASN A C 1
ATOM 2327 O O . ASN A 1 299 ? 21.318 -7.611 46.841 1.00 41.75 299 ASN A O 1
ATOM 2331 N N . GLY A 1 300 ? 19.697 -6.775 48.132 1.00 41.09 300 GLY A N 1
ATOM 2332 C CA . GLY A 1 300 ? 20.539 -6.416 49.265 1.00 41.09 300 GLY A CA 1
ATOM 2333 C C . GLY A 1 300 ? 19.675 -6.044 50.467 1.00 41.09 300 GLY A C 1
ATOM 2334 O O . GLY A 1 300 ? 19.282 -4.896 50.602 1.00 41.09 300 GLY A O 1
ATOM 2335 N N . ASN A 1 301 ? 19.399 -7.023 51.333 1.00 34.50 301 ASN A N 1
ATOM 2336 C CA . ASN A 1 301 ? 18.738 -6.905 52.642 1.00 34.50 301 ASN A CA 1
ATOM 2337 C C . ASN A 1 301 ? 17.274 -6.419 52.663 1.00 34.50 301 ASN A C 1
ATOM 2339 O O . ASN A 1 301 ? 16.960 -5.237 52.577 1.00 34.50 301 ASN A O 1
ATOM 2343 N N . VAL A 1 302 ? 16.360 -7.359 52.931 1.00 35.97 302 VAL A N 1
ATOM 2344 C CA . VAL A 1 302 ? 14.948 -7.070 53.208 1.00 35.97 302 VAL A CA 1
ATOM 2345 C C . VAL A 1 302 ? 14.792 -6.593 54.656 1.00 35.97 302 VAL A C 1
ATOM 2347 O O . VAL A 1 302 ? 14.783 -7.396 55.586 1.00 35.97 302 VAL A O 1
ATOM 2350 N N . LYS A 1 303 ? 14.592 -5.286 54.850 1.00 30.78 303 LYS A N 1
ATOM 2351 C CA . LYS A 1 303 ? 13.779 -4.763 55.957 1.00 30.78 303 LYS A CA 1
ATOM 2352 C C . LYS A 1 303 ? 12.505 -4.181 55.359 1.00 30.78 303 LYS A C 1
ATOM 2354 O O . LYS A 1 303 ? 12.558 -3.326 54.483 1.00 30.78 303 LYS A O 1
ATOM 2359 N N . CYS A 1 304 ? 11.357 -4.672 55.821 1.00 40.28 304 CYS A N 1
ATOM 2360 C CA . CYS A 1 304 ? 10.065 -4.123 55.434 1.00 40.28 304 CYS A CA 1
ATOM 2361 C C . CYS A 1 304 ? 9.912 -2.754 56.110 1.00 40.28 304 CYS A C 1
ATOM 2363 O O . CYS A 1 304 ? 9.629 -2.678 57.303 1.00 40.28 304 CYS A O 1
ATOM 2365 N N . SER A 1 305 ? 10.149 -1.677 55.370 1.00 37.66 305 SER A N 1
ATOM 2366 C CA . SER A 1 305 ? 9.767 -0.326 55.777 1.00 37.66 305 SER A CA 1
ATOM 2367 C C . SER A 1 305 ? 9.182 0.423 54.581 1.00 37.66 305 SER A C 1
ATOM 2369 O O . SER A 1 305 ? 9.654 0.247 53.459 1.00 37.66 305 SER A O 1
ATOM 2371 N N . SER A 1 306 ? 8.135 1.208 54.851 1.00 37.81 306 SER A N 1
ATOM 2372 C CA . SER A 1 306 ? 7.450 2.204 54.000 1.00 37.81 306 SER A CA 1
ATOM 2373 C C . SER A 1 306 ? 6.857 1.791 52.639 1.00 37.81 306 SER A C 1
ATOM 2375 O O . SER A 1 306 ? 5.920 2.445 52.194 1.00 37.81 306 SER A O 1
ATOM 2377 N N . SER A 1 307 ? 7.286 0.704 51.994 1.00 42.12 307 SER A N 1
ATOM 2378 C CA . SER A 1 307 ? 6.821 0.350 50.633 1.00 42.12 307 SER A CA 1
ATOM 2379 C C . SER A 1 307 ? 5.451 -0.344 50.553 1.00 42.12 307 SER A C 1
ATOM 2381 O O . SER A 1 307 ? 4.882 -0.464 49.468 1.00 42.12 307 SER A O 1
ATOM 2383 N N . CYS A 1 308 ? 4.883 -0.791 51.679 1.00 37.78 308 CYS A N 1
ATOM 2384 C CA . CYS A 1 308 ? 3.550 -1.410 51.687 1.00 37.78 308 CYS A CA 1
ATOM 2385 C C . CYS A 1 308 ? 2.411 -0.381 51.552 1.00 37.78 308 CYS A C 1
ATOM 2387 O O . CYS A 1 308 ? 1.358 -0.711 51.007 1.00 37.78 308 CYS A O 1
ATOM 2389 N N . GLU A 1 309 ? 2.631 0.872 51.963 1.00 35.69 309 GLU A N 1
ATOM 2390 C CA . GLU A 1 309 ? 1.618 1.936 51.887 1.00 35.69 309 GLU A CA 1
ATOM 2391 C C . GLU A 1 309 ? 1.420 2.434 50.438 1.00 35.69 309 GLU A C 1
ATOM 2393 O O . GLU A 1 309 ? 0.301 2.716 50.013 1.00 35.69 309 GLU A O 1
ATOM 2398 N N . GLU A 1 310 ? 2.480 2.444 49.618 1.00 39.12 310 GLU A N 1
ATOM 2399 C CA . GLU A 1 310 ? 2.396 2.826 48.197 1.00 39.12 310 GLU A CA 1
ATOM 2400 C C . GLU A 1 310 ? 1.626 1.796 47.349 1.00 39.12 310 GLU A C 1
ATOM 2402 O O . GLU A 1 310 ? 0.902 2.160 46.417 1.00 39.12 310 GLU A O 1
ATOM 2407 N N . LEU A 1 311 ? 1.705 0.509 47.705 1.00 35.91 311 LEU A N 1
ATOM 2408 C CA . LEU A 1 311 ? 0.913 -0.560 47.080 1.00 35.91 311 LEU A CA 1
ATOM 2409 C C . LEU A 1 311 ? -0.588 -0.428 47.386 1.00 35.91 311 LEU A C 1
ATOM 2411 O O . LEU A 1 311 ? -1.417 -0.751 46.532 1.00 35.91 311 LEU A O 1
ATOM 2415 N N . ARG A 1 312 ? -0.941 0.100 48.565 1.00 38.19 312 ARG A N 1
ATOM 2416 C CA . ARG A 1 312 ? -2.325 0.359 48.995 1.00 38.19 312 ARG A CA 1
ATOM 2417 C C . ARG A 1 312 ? -2.975 1.463 48.152 1.00 38.19 312 ARG A C 1
ATOM 2419 O O . ARG A 1 312 ? -4.098 1.295 47.673 1.00 38.19 312 ARG A O 1
ATOM 2426 N N . ILE A 1 313 ? -2.235 2.543 47.887 1.00 39.88 313 ILE A N 1
ATOM 2427 C CA . ILE A 1 313 ? -2.693 3.695 47.088 1.00 39.88 313 ILE A CA 1
ATOM 2428 C C . ILE A 1 313 ? -2.779 3.350 45.591 1.00 39.88 313 ILE A C 1
ATOM 2430 O O . ILE A 1 313 ? -3.728 3.752 44.921 1.00 39.88 313 ILE A O 1
ATOM 2434 N N . ALA A 1 314 ? -1.841 2.558 45.059 1.00 38.09 314 ALA A N 1
ATOM 2435 C CA . ALA A 1 314 ? -1.834 2.183 43.641 1.00 38.09 314 ALA A CA 1
ATOM 2436 C C . ALA A 1 314 ? -2.919 1.154 43.252 1.00 38.09 314 ALA A C 1
ATOM 2438 O O . ALA A 1 314 ? -3.270 1.061 42.073 1.00 38.09 314 ALA A O 1
ATOM 2439 N N . ALA A 1 315 ? -3.443 0.380 44.211 1.00 37.84 315 ALA A N 1
ATOM 2440 C CA . ALA A 1 315 ? -4.397 -0.703 43.953 1.00 37.84 315 ALA A CA 1
ATOM 2441 C C . ALA A 1 315 ? -5.859 -0.386 44.329 1.00 37.84 315 ALA A C 1
ATOM 2443 O O . ALA A 1 315 ? -6.755 -1.074 43.844 1.00 37.84 315 ALA A O 1
ATOM 2444 N N . GLY A 1 316 ? -6.128 0.631 45.160 1.00 34.00 316 GLY A N 1
ATOM 2445 C CA . GLY A 1 316 ? -7.496 1.003 45.559 1.00 34.00 316 GLY A CA 1
ATOM 2446 C C . GLY A 1 316 ? -8.236 -0.073 46.371 1.00 34.00 316 GLY A C 1
ATOM 2447 O O . GLY A 1 316 ? -9.453 -0.200 46.252 1.00 34.00 316 GLY A O 1
ATOM 2448 N N . ILE A 1 317 ? -7.512 -0.878 47.160 1.00 40.50 317 ILE A N 1
ATOM 2449 C CA . ILE A 1 317 ? -8.058 -2.012 47.929 1.00 40.50 317 ILE A CA 1
ATOM 2450 C C . ILE A 1 317 ? -8.101 -1.640 49.427 1.00 40.50 317 ILE A C 1
ATOM 2452 O O . ILE A 1 317 ? -7.057 -1.254 49.954 1.00 40.50 317 ILE A O 1
ATOM 2456 N N . PRO A 1 318 ? -9.252 -1.745 50.132 1.00 32.50 318 PRO A N 1
ATOM 2457 C CA . PRO A 1 318 ? -9.386 -1.190 51.486 1.00 32.50 318 PRO A CA 1
ATOM 2458 C C . PRO A 1 318 ? -8.653 -1.957 52.598 1.00 32.50 318 PRO A C 1
ATOM 2460 O O . PRO A 1 318 ? -8.194 -1.324 53.545 1.00 32.50 318 PRO A O 1
ATOM 2463 N N . GLU A 1 319 ? -8.494 -3.279 52.496 1.00 35.97 319 GLU A N 1
ATOM 2464 C CA . GLU A 1 319 ? -7.929 -4.106 53.573 1.00 35.97 319 GLU A CA 1
ATOM 2465 C C . GLU A 1 319 ? -7.073 -5.246 53.013 1.00 35.97 319 GLU A C 1
ATOM 2467 O O . GLU A 1 319 ? -7.476 -5.958 52.092 1.00 35.97 319 GLU A O 1
ATOM 2472 N N . LEU A 1 320 ? -5.872 -5.402 53.570 1.00 33.84 320 LEU A N 1
ATOM 2473 C CA . LEU A 1 320 ? -4.945 -6.492 53.282 1.00 33.84 320 LEU A CA 1
ATOM 2474 C C . LEU A 1 320 ? -4.504 -7.056 54.636 1.00 33.84 320 LEU A C 1
ATOM 2476 O O . LEU A 1 320 ? -3.665 -6.469 55.316 1.00 33.84 320 LEU A O 1
ATOM 2480 N N . GLU A 1 321 ? -5.115 -8.162 55.054 1.00 31.80 321 GLU A N 1
ATOM 2481 C CA . GLU A 1 321 ? -4.700 -8.899 56.247 1.00 31.80 321 GLU A CA 1
ATOM 2482 C C . GLU A 1 321 ? -3.443 -9.713 55.920 1.00 31.80 321 GLU A C 1
ATOM 2484 O O . GLU A 1 321 ? -3.461 -10.621 55.088 1.00 31.80 321 GLU A O 1
ATOM 2489 N N . VAL A 1 322 ? -2.324 -9.373 56.560 1.00 32.53 322 VAL A N 1
ATOM 2490 C CA . VAL A 1 322 ? -1.068 -10.119 56.435 1.00 32.53 322 VAL A CA 1
ATOM 2491 C C . VAL A 1 322 ? -0.972 -11.089 57.609 1.00 32.53 322 VAL A C 1
ATOM 2493 O O . VAL A 1 322 ? -0.484 -10.737 58.682 1.00 32.53 322 VAL A O 1
ATOM 2496 N N . ALA A 1 323 ? -1.436 -12.325 57.415 1.00 26.28 323 ALA A N 1
ATOM 2497 C CA . ALA A 1 323 ? -1.216 -13.399 58.378 1.00 26.28 323 ALA A CA 1
ATOM 2498 C C . ALA A 1 323 ? 0.246 -13.878 58.321 1.00 26.28 323 ALA A C 1
ATOM 2500 O O . ALA A 1 323 ? 0.784 -14.210 57.262 1.00 26.28 323 ALA A O 1
ATOM 2501 N N . LYS A 1 324 ? 0.900 -13.897 59.484 1.00 30.69 324 LYS A N 1
ATOM 2502 C CA . LYS A 1 324 ? 2.280 -14.352 59.683 1.00 30.69 324 LYS A CA 1
ATOM 2503 C C . LYS A 1 324 ? 2.270 -15.880 59.822 1.00 30.69 324 LYS A C 1
ATOM 2505 O O . LYS A 1 324 ? 1.771 -16.378 60.823 1.00 30.69 324 LYS A O 1
ATOM 2510 N N . LEU A 1 325 ? 2.814 -16.616 58.853 1.00 25.11 325 LEU A N 1
ATOM 2511 C CA . LEU A 1 325 ? 3.038 -18.064 58.965 1.00 25.11 325 LEU A CA 1
ATOM 2512 C C . LEU A 1 325 ? 4.366 -18.444 58.302 1.00 25.11 325 LEU A C 1
ATOM 2514 O O . LEU A 1 325 ? 4.642 -18.098 57.152 1.00 25.11 325 LEU A O 1
ATOM 2518 N N . GLU A 1 326 ? 5.220 -19.097 59.085 1.00 32.34 326 GLU A N 1
ATOM 2519 C CA . GLU A 1 326 ? 6.542 -19.564 58.688 1.00 32.34 326 GLU A CA 1
ATOM 2520 C C . GLU A 1 326 ? 6.443 -20.764 57.732 1.00 32.34 326 GLU A C 1
ATOM 2522 O O . GLU A 1 326 ? 5.587 -21.629 57.876 1.00 32.34 326 GLU A O 1
ATOM 2527 N N . HIS A 1 327 ? 7.368 -20.811 56.768 1.00 35.41 327 HIS A N 1
ATOM 2528 C CA . HIS A 1 327 ? 7.656 -21.957 55.896 1.00 35.41 327 HIS A CA 1
ATOM 2529 C C . HIS A 1 327 ? 6.536 -22.430 54.944 1.00 35.41 327 HIS A C 1
ATOM 2531 O O . HIS A 1 327 ? 6.155 -23.591 54.957 1.00 35.41 327 HIS A O 1
ATOM 2537 N N . GLN A 1 328 ? 6.100 -21.557 54.028 1.00 32.28 328 GLN A N 1
ATOM 2538 C CA . GLN A 1 328 ? 5.911 -21.809 52.578 1.00 32.28 328 GLN A CA 1
ATOM 2539 C C . GLN A 1 328 ? 5.169 -20.610 51.962 1.00 32.28 328 GLN A C 1
ATOM 2541 O O . GLN A 1 328 ? 4.100 -20.221 52.418 1.00 32.28 328 GLN A O 1
ATOM 2546 N N . LYS A 1 329 ? 5.739 -19.979 50.925 1.00 36.72 329 LYS A N 1
ATOM 2547 C CA . LYS A 1 329 ? 5.125 -18.810 50.272 1.00 36.72 329 LYS A CA 1
ATOM 2548 C C . LYS A 1 329 ? 4.035 -19.253 49.290 1.00 36.72 329 LYS A C 1
ATOM 2550 O O . LYS A 1 329 ? 4.347 -19.670 48.179 1.00 36.72 329 LYS A O 1
ATOM 2555 N N . LEU A 1 330 ? 2.775 -19.083 49.676 1.00 30.89 330 LEU A N 1
ATOM 2556 C CA . LEU A 1 330 ? 1.618 -19.020 48.780 1.00 30.89 330 LEU A CA 1
ATOM 2557 C C . LEU A 1 330 ? 1.046 -17.600 48.847 1.00 30.89 330 LEU A C 1
ATOM 2559 O O . LEU A 1 330 ? 0.818 -17.075 49.932 1.00 30.89 330 LEU A O 1
ATOM 2563 N N . ILE A 1 331 ? 0.835 -16.969 47.691 1.00 33.97 331 ILE A N 1
ATOM 2564 C CA . ILE A 1 331 ? 0.124 -15.690 47.589 1.00 33.97 331 ILE A CA 1
ATOM 2565 C C . ILE A 1 331 ? -1.243 -15.997 46.985 1.00 33.97 331 ILE A C 1
ATOM 2567 O O . ILE A 1 331 ? -1.329 -16.447 45.842 1.00 33.97 331 ILE A O 1
ATOM 2571 N N . GLN A 1 332 ? -2.306 -15.763 47.753 1.00 29.14 332 GLN A N 1
ATOM 2572 C CA . GLN A 1 332 ? -3.681 -15.880 47.281 1.00 29.14 332 GLN A CA 1
ATOM 2573 C C . GLN A 1 332 ? -4.237 -14.484 46.992 1.00 29.14 332 GLN A C 1
ATOM 2575 O O . GLN A 1 332 ? -4.283 -13.628 47.871 1.00 29.14 332 GLN A O 1
ATOM 2580 N N . ILE A 1 333 ? -4.678 -14.254 45.755 1.00 35.53 333 ILE A N 1
ATOM 2581 C CA . ILE A 1 333 ? -5.423 -13.052 45.371 1.00 35.53 333 ILE A CA 1
ATOM 2582 C C . ILE A 1 333 ? -6.702 -13.531 44.687 1.00 35.53 333 ILE A C 1
ATOM 2584 O O . ILE A 1 333 ? -6.630 -14.251 43.693 1.00 35.53 333 ILE A O 1
ATOM 2588 N N . ARG A 1 334 ? -7.859 -13.178 45.272 1.00 37.38 334 ARG A N 1
ATOM 2589 C CA . ARG A 1 334 ? -9.237 -13.458 44.807 1.00 37.38 334 ARG A CA 1
ATOM 2590 C C . ARG A 1 334 ? -9.359 -14.643 43.831 1.00 37.38 334 ARG A C 1
ATOM 2592 O O . ARG A 1 334 ? -9.506 -14.465 42.625 1.00 37.38 334 ARG A O 1
ATOM 2599 N N . GLY A 1 335 ? -9.329 -15.854 44.387 1.00 37.06 335 GLY A N 1
ATOM 2600 C CA . GLY A 1 335 ? -9.778 -17.078 43.714 1.00 37.06 335 GLY A CA 1
ATOM 2601 C C . GLY A 1 335 ? -8.819 -17.715 42.705 1.00 37.06 335 GLY A C 1
ATOM 2602 O O . GLY A 1 335 ? -9.177 -18.737 42.132 1.00 37.06 335 GLY A O 1
ATOM 2603 N N . THR A 1 336 ? -7.612 -17.178 42.493 1.00 30.56 336 THR A N 1
ATOM 2604 C CA . THR A 1 336 ? -6.599 -17.834 41.644 1.00 30.56 336 THR A CA 1
ATOM 2605 C C . THR A 1 336 ? -5.370 -18.197 42.472 1.00 30.56 336 THR A C 1
ATOM 2607 O O . THR A 1 336 ? -4.691 -17.321 43.007 1.00 30.56 336 THR A O 1
ATOM 2610 N N . THR A 1 337 ? -5.078 -19.494 42.581 1.00 31.25 337 THR A N 1
ATOM 2611 C CA . THR A 1 337 ? -3.858 -20.006 43.219 1.00 31.25 337 THR A CA 1
ATOM 2612 C C . THR A 1 337 ? -2.707 -19.937 42.219 1.00 31.25 337 THR A C 1
ATOM 2614 O O . THR A 1 337 ? -2.758 -20.587 41.177 1.00 31.25 337 THR A O 1
ATOM 2617 N N . ILE A 1 338 ? -1.666 -19.155 42.518 1.00 29.47 338 ILE A N 1
ATOM 2618 C CA . ILE A 1 338 ? -0.428 -19.122 41.727 1.00 29.47 338 ILE A CA 1
ATOM 2619 C C . ILE A 1 338 ? 0.642 -19.908 42.486 1.00 29.47 338 ILE A C 1
ATOM 2621 O O . ILE A 1 338 ? 1.140 -19.459 43.517 1.00 29.47 338 ILE A O 1
ATOM 2625 N N . THR A 1 339 ? 1.012 -21.074 41.960 1.00 28.95 339 THR A N 1
ATOM 2626 C CA . THR A 1 339 ? 2.127 -21.876 42.475 1.00 28.95 339 THR A CA 1
ATOM 2627 C C . THR A 1 339 ? 3.417 -21.441 41.782 1.00 28.95 339 THR A C 1
ATOM 2629 O O . THR A 1 339 ? 3.567 -21.624 40.575 1.00 28.95 339 THR A O 1
ATOM 2632 N N . ILE A 1 340 ? 4.362 -20.859 42.524 1.00 32.31 340 ILE A N 1
ATOM 2633 C CA . ILE A 1 340 ? 5.698 -20.545 42.000 1.00 32.31 340 ILE A CA 1
ATOM 2634 C C . ILE A 1 340 ? 6.554 -21.811 42.119 1.00 32.31 340 ILE A C 1
ATOM 2636 O O . ILE A 1 340 ? 6.913 -22.230 43.218 1.00 32.31 340 ILE A O 1
ATOM 2640 N N . GLY A 1 341 ? 6.840 -22.441 40.978 1.00 26.41 341 GLY A N 1
ATOM 2641 C CA . GLY A 1 341 ? 7.709 -23.613 40.884 1.00 26.41 341 GLY A CA 1
ATOM 2642 C C . GLY A 1 341 ? 9.166 -23.281 41.215 1.00 26.41 341 GLY A C 1
ATOM 2643 O O . GLY A 1 341 ? 9.699 -22.250 40.808 1.00 26.41 341 GLY A O 1
ATOM 2644 N N . ARG A 1 342 ? 9.793 -24.177 41.978 1.00 26.23 342 ARG A N 1
ATOM 2645 C CA . ARG A 1 342 ? 11.182 -24.127 42.448 1.00 26.23 342 ARG A CA 1
ATOM 2646 C C . ARG A 1 342 ? 12.147 -24.149 41.249 1.00 26.23 342 ARG A C 1
ATOM 2648 O O . ARG A 1 342 ? 12.175 -25.138 40.524 1.00 26.23 342 ARG A O 1
ATOM 2655 N N . PHE A 1 343 ? 12.959 -23.108 41.067 1.00 26.92 343 PHE A N 1
ATOM 2656 C CA . PHE A 1 343 ? 14.196 -23.219 40.286 1.00 26.92 343 PHE A CA 1
ATOM 2657 C C . PHE A 1 343 ? 15.261 -23.821 41.208 1.00 26.92 343 PHE A C 1
ATOM 2659 O O . PHE A 1 343 ? 15.606 -23.222 42.227 1.00 26.92 343 PHE A O 1
ATOM 2666 N N . LEU A 1 344 ? 15.712 -25.035 40.896 1.00 26.80 344 LEU A N 1
ATOM 2667 C CA . LEU A 1 344 ? 16.959 -25.583 41.425 1.00 26.80 344 LEU A CA 1
ATOM 2668 C C . LEU A 1 344 ? 18.074 -25.223 40.434 1.00 26.80 344 LEU A C 1
ATOM 2670 O O . LEU A 1 344 ? 17.816 -25.176 39.232 1.00 26.80 344 LEU A O 1
ATOM 2674 N N . TYR A 1 345 ? 19.231 -24.884 41.006 1.00 33.88 345 TYR A N 1
ATOM 2675 C CA . TYR A 1 345 ? 20.417 -24.280 40.389 1.00 33.88 345 TYR A CA 1
ATOM 2676 C C . TYR A 1 345 ? 20.903 -24.931 39.095 1.00 33.88 345 TYR A C 1
ATOM 2678 O O . TYR A 1 345 ? 20.884 -26.180 39.023 1.00 33.88 345 TYR A O 1
#

InterPro domains:
  IPR001574 Ribosome-inactivating protein [PF00161] (37-235)
  IPR001574 Ribosome-inactivating protein [PTHR33453] (29-235)
  IPR016138 Ribosome-inactivating protein, subdomain 1 [G3DSA:3.40.420.10] (26-202)
  IPR016139 Ribosome-inactivating protein, subdomain 2 [G3DSA:4.10.470.10] (203-282)
  IPR017988 Ribosome-inactivating protein conserved site [PS00275] (193-209)
  IPR017989 Ribosome-inactivating protein type 1/2 [PR00396] (39-52)
  IPR017989 Ribosome-inactivating protein type 1/2 [PR00396] (88-103)
  IPR017989 Ribosome-inactivating protein type 1/2 [PR00396] (158-172)
  IPR017989 Ribosome-inactivating protein type 1/2 [PR00396] (189-209)
  IPR017989 Ribosome-inactivating protein type 1/2 [PR00396] (221-238)
  IPR036041 Ribosome-inactivating protein superfamily [SSF56371] (28-278)

Radius of gyration: 28.53 Å; chains: 1; bounding box: 44×87×99 Å